Protein AF-A0A3D4C5Y5-F1 (afdb_monomer_lite)

pLDDT: mean 78.85, std 16.33, range [25.88, 98.31]

Foldseek 3Di:
DDLVVVQVVCPVVQQVDADPVSHRDRPDPVNVVVVVVVVCLVVLLPQDAQAQWAAEPQAIARNVVRDGHHDDVVRSQPAHAPHDDDPPDDDVVVVVVCVVLPVDVVVVVVLVVVLVCLRRVVVVVVDDDDDDDDPPSCPVVSVVVSCNSRDVQQEDEEEPVCVVPPLCPLVSNPNHSYYHYDDDDDDDDDDDDDDDPVVVCVQVSLSSCVVPVVAQAEAEDQCLVVVLVCQVVGDADQSYAYEYEDQDAVSLVSLVSQVSHDYNAYEYENPQNPDAYDHDCVRHAEYEYEFEEADPTDFDDLVSLVVVVVVCVVVVHQYAFQARYDNHSPPRHRDDVNDGRHGDGDD

Sequence (347 aa):
MAPGLISNCCKKYVWLFPDNLGRPHSISARFLQGIEKLLRGKLSNDWTEAPGLMPFTNGVLDINTMKLLPHSHNNFLKWILPYEYNPVATCHPIDKWFKSQVSDDGTIEVLRAYLYAIATGKYEWEQYLELIGKGGTGKGTFTRLAQALIGIKNAHSTRLQRLEKSPFEPASLKNKRLCVITDKSWNPTTGCNKVSPGCLHCYKVFDVIYATSRHTYQILTKRPERLVELAPHLDFHKNIWLGVSVENQNYVSRIDLLRQVPANVRFLSCEPLLGPLNLDFRNIDWVIVGGESGQKHRLMNIEWAKDIRDQCQKAEVAFFFKQIGGRTSKAGGNLLDGEKYLEFPQC

Radius of gyration: 25.12 Å; chains: 1; bounding box: 64×38×72 Å

Structure (mmCIF, N/CA/C/O backbone):
data_AF-A0A3D4C5Y5-F1
#
_entry.id   AF-A0A3D4C5Y5-F1
#
loop_
_atom_site.group_PDB
_atom_site.id
_atom_site.type_symbol
_atom_site.label_atom_id
_atom_site.label_alt_id
_atom_site.label_comp_id
_atom_site.label_asym_id
_atom_site.label_entity_id
_atom_site.label_seq_id
_atom_site.pdbx_PDB_ins_code
_atom_site.Cartn_x
_atom_site.Cartn_y
_atom_site.Cartn_z
_atom_site.occupancy
_atom_site.B_iso_or_equiv
_atom_site.auth_seq_id
_atom_site.auth_comp_id
_atom_site.auth_asym_id
_atom_site.auth_atom_id
_atom_site.pdbx_PDB_model_num
ATOM 1 N N . MET A 1 1 ? -3.565 9.909 -36.771 1.00 41.91 1 MET A N 1
ATOM 2 C CA . MET A 1 1 ? -4.917 9.903 -37.376 1.00 41.91 1 MET A CA 1
ATOM 3 C C . MET A 1 1 ? -5.566 11.257 -37.143 1.00 41.91 1 MET A C 1
ATOM 5 O O . MET A 1 1 ? -5.541 11.729 -36.013 1.00 41.91 1 MET A O 1
ATOM 9 N N . ALA A 1 2 ? -6.081 11.896 -38.196 1.00 34.12 2 ALA A N 1
ATOM 10 C CA . ALA A 1 2 ? -6.686 13.223 -38.107 1.00 34.12 2 ALA A CA 1
ATOM 11 C C . ALA A 1 2 ? -7.939 13.204 -37.194 1.00 34.12 2 ALA A C 1
ATOM 13 O O . ALA A 1 2 ? -8.797 12.337 -37.384 1.00 34.12 2 ALA A O 1
ATOM 14 N N . PRO A 1 3 ? -8.087 14.140 -36.235 1.00 41.50 3 PRO A N 1
ATOM 15 C CA . PRO A 1 3 ? -9.185 14.156 -35.255 1.00 41.50 3 PRO A CA 1
ATOM 16 C C . PRO A 1 3 ? -10.606 14.116 -35.852 1.00 41.50 3 PRO A C 1
ATOM 18 O O . PRO A 1 3 ? -11.532 13.629 -35.205 1.00 41.50 3 PRO A O 1
ATOM 21 N N . GLY A 1 4 ? -10.787 14.593 -37.090 1.00 48.16 4 GLY A N 1
ATOM 22 C CA . GLY A 1 4 ? -12.092 14.671 -37.759 1.00 48.16 4 GLY A CA 1
ATOM 23 C C . GLY A 1 4 ? -12.670 13.331 -38.239 1.00 48.16 4 GLY A C 1
ATOM 24 O O . GLY A 1 4 ? -13.888 13.168 -38.264 1.00 48.16 4 GLY A O 1
ATOM 25 N N . LEU A 1 5 ? -11.826 12.344 -38.562 1.00 50.38 5 LEU A N 1
ATOM 26 C CA . LEU A 1 5 ? -12.269 11.036 -39.076 1.00 50.38 5 LEU A CA 1
ATOM 27 C C . LEU A 1 5 ? -12.960 10.189 -37.997 1.00 50.38 5 LEU A C 1
ATOM 29 O O . LEU A 1 5 ? -13.980 9.551 -38.250 1.00 50.38 5 LEU A O 1
ATOM 33 N N . ILE A 1 6 ? -12.445 10.241 -36.768 1.00 52.69 6 ILE A N 1
ATOM 34 C CA . ILE A 1 6 ? -12.980 9.487 -35.628 1.00 52.69 6 ILE A CA 1
ATOM 35 C C . ILE A 1 6 ? -14.358 10.029 -35.213 1.00 52.69 6 ILE A C 1
ATOM 37 O O . ILE A 1 6 ? -15.274 9.255 -34.943 1.00 52.69 6 ILE A O 1
ATOM 41 N N . SER A 1 7 ? -14.537 11.355 -35.225 1.00 54.25 7 SER A N 1
ATOM 42 C CA . SER A 1 7 ? -15.810 11.995 -34.867 1.00 54.25 7 SER A CA 1
ATOM 43 C C . SER A 1 7 ? -16.965 11.552 -35.775 1.00 54.25 7 SER A C 1
ATOM 45 O O . SER A 1 7 ? -18.043 11.224 -35.278 1.00 54.25 7 SER A O 1
ATOM 47 N N . ASN A 1 8 ? -16.743 11.469 -37.092 1.00 60.84 8 ASN A N 1
ATOM 48 C CA . ASN A 1 8 ? -17.786 11.064 -38.039 1.00 60.84 8 ASN A CA 1
ATOM 49 C C . ASN A 1 8 ? -18.149 9.575 -37.933 1.00 60.84 8 ASN A C 1
ATOM 51 O O . ASN A 1 8 ? -19.334 9.247 -37.978 1.00 60.84 8 ASN A O 1
ATOM 55 N N . CYS A 1 9 ? -17.178 8.683 -37.713 1.00 62.62 9 CYS A N 1
ATOM 56 C CA . CYS A 1 9 ? -17.452 7.254 -37.517 1.00 62.62 9 CYS A CA 1
ATOM 57 C C . CYS A 1 9 ? -18.263 6.968 -36.244 1.00 62.62 9 CYS A C 1
ATOM 59 O O . CYS A 1 9 ? -19.032 6.005 -36.207 1.00 62.62 9 CYS A O 1
ATOM 61 N N . CYS A 1 10 ? -18.108 7.798 -35.209 1.00 59.91 10 CYS A N 1
ATOM 62 C CA . CYS A 1 10 ? -18.759 7.586 -33.921 1.00 59.91 10 CYS A CA 1
ATOM 63 C C . CYS A 1 10 ? -20.159 8.210 -33.800 1.00 59.91 10 CYS A C 1
ATOM 65 O O . CYS A 1 10 ? -20.903 7.806 -32.910 1.00 59.91 10 CYS A O 1
ATOM 67 N N . LYS A 1 11 ? -20.565 9.129 -34.694 1.00 64.94 11 LYS A N 1
ATOM 68 C CA . LYS A 1 11 ? -21.889 9.798 -34.663 1.00 64.94 11 LYS A CA 1
ATOM 69 C C . LYS A 1 11 ? -23.076 8.830 -34.586 1.00 64.94 11 LYS A C 1
ATOM 71 O O . LYS A 1 11 ? -24.048 9.108 -33.892 1.00 64.94 11 LYS A O 1
ATOM 76 N N . LYS A 1 12 ? -22.979 7.672 -35.244 1.00 66.81 12 LYS A N 1
ATOM 77 C CA . LYS A 1 12 ? -24.017 6.624 -35.220 1.00 66.81 12 LYS A CA 1
ATOM 78 C C . LYS A 1 12 ? -24.165 5.906 -33.870 1.00 66.81 12 LYS A C 1
ATOM 80 O O . LYS A 1 12 ? -25.175 5.258 -33.645 1.00 66.81 12 LYS A O 1
ATOM 85 N N . TYR A 1 13 ? -23.185 6.030 -32.973 1.00 65.50 13 TYR A N 1
ATOM 86 C CA . TYR A 1 13 ? -23.153 5.339 -31.678 1.00 65.50 13 TYR A CA 1
ATOM 87 C C . TYR A 1 13 ? -23.441 6.259 -30.483 1.00 65.50 13 TYR A C 1
ATOM 89 O O . TYR A 1 13 ? -23.452 5.795 -29.349 1.00 65.50 13 TYR A O 1
ATOM 97 N N . VAL A 1 14 ? -23.680 7.556 -30.706 1.00 64.19 14 VAL A N 1
ATOM 98 C CA . VAL A 1 14 ? -23.901 8.555 -29.638 1.00 64.19 14 VAL A CA 1
ATOM 99 C C . VAL A 1 14 ? -25.123 8.201 -28.777 1.00 64.19 14 VAL A C 1
ATOM 101 O O . VAL A 1 14 ? -25.125 8.417 -27.569 1.00 64.19 14 VAL A O 1
ATOM 104 N N . TRP A 1 15 ? -26.129 7.573 -29.383 1.00 63.34 15 TRP A N 1
ATOM 105 C CA . TRP A 1 15 ? -27.345 7.112 -28.710 1.00 63.34 15 TRP A CA 1
ATOM 106 C C . TRP A 1 15 ? -27.160 5.851 -27.857 1.00 63.34 15 TRP A C 1
ATOM 108 O O . TRP A 1 15 ? -28.031 5.537 -27.057 1.00 63.34 15 TRP A O 1
ATOM 118 N N . LEU A 1 16 ? -26.030 5.145 -27.982 1.00 64.81 16 LEU A N 1
ATOM 119 C CA . LEU A 1 16 ? -25.715 3.989 -27.131 1.00 64.81 16 LEU A CA 1
ATOM 120 C C . LEU A 1 16 ? -25.199 4.396 -25.744 1.00 64.81 16 LEU A C 1
ATOM 122 O O . LEU A 1 16 ? -25.078 3.551 -24.863 1.00 64.81 16 LEU A O 1
ATOM 126 N N . PHE A 1 17 ? -24.891 5.679 -25.548 1.00 64.38 17 PHE A N 1
ATOM 127 C CA . PHE A 1 17 ? -24.398 6.219 -24.285 1.00 64.38 17 PHE A CA 1
ATOM 128 C C . PHE A 1 17 ? -25.250 7.424 -23.874 1.00 64.38 17 PHE A C 1
ATOM 130 O O . PHE A 1 17 ? -24.769 8.551 -23.958 1.00 64.38 17 PHE A O 1
ATOM 137 N N . PRO A 1 18 ? -26.526 7.242 -23.500 1.00 63.00 18 PRO A N 1
ATOM 138 C CA . PRO A 1 18 ? -27.339 8.345 -23.013 1.00 63.00 18 PRO A CA 1
ATOM 139 C C . PRO A 1 18 ? -26.878 8.803 -21.619 1.00 63.00 18 PRO A C 1
ATOM 141 O O . PRO A 1 18 ? -26.396 8.005 -20.814 1.00 63.00 18 PRO A O 1
ATOM 144 N N . ASP A 1 19 ? -27.019 10.096 -21.327 1.00 61.59 19 ASP A N 1
ATOM 145 C CA . ASP A 1 19 ? -26.923 10.601 -19.958 1.00 61.59 19 ASP A CA 1
ATOM 146 C C . ASP A 1 19 ? -28.125 10.133 -19.112 1.00 61.59 19 ASP A C 1
ATOM 148 O O . ASP A 1 19 ? -29.062 9.506 -19.607 1.00 61.59 19 ASP A O 1
ATOM 152 N N . ASN A 1 20 ? -28.127 10.464 -17.819 1.00 58.88 20 ASN A N 1
ATOM 153 C CA . ASN A 1 20 ? -29.194 10.071 -16.887 1.00 58.88 20 ASN A CA 1
ATOM 154 C C . ASN A 1 20 ? -30.587 10.634 -17.253 1.00 58.88 20 ASN A C 1
ATOM 156 O O . ASN A 1 20 ? -31.565 10.310 -16.587 1.00 58.88 20 ASN A O 1
ATOM 160 N N . LEU A 1 21 ? -30.675 11.498 -18.268 1.00 67.38 21 LEU A N 1
ATOM 161 C CA . LEU A 1 21 ? -31.901 12.096 -18.793 1.00 67.38 21 LEU A CA 1
ATOM 162 C C . LEU A 1 21 ? -32.230 11.579 -20.207 1.00 67.38 21 LEU A C 1
ATOM 164 O O . LEU A 1 21 ? -33.089 12.144 -20.880 1.00 67.38 21 LEU A O 1
ATOM 168 N N . GLY A 1 22 ? -31.548 10.528 -20.678 1.00 64.06 22 GLY A N 1
ATOM 169 C CA . GLY A 1 22 ? -31.789 9.920 -21.988 1.00 64.06 22 GLY A CA 1
ATOM 170 C C . GLY A 1 22 ? -31.159 10.673 -23.162 1.00 64.06 22 GLY A C 1
ATOM 171 O O . GLY A 1 22 ? -31.429 10.340 -24.315 1.00 64.06 22 GLY A O 1
ATOM 172 N N . ARG A 1 23 ? -30.333 11.699 -22.911 1.00 69.25 23 ARG A N 1
ATOM 173 C CA . ARG A 1 23 ? -29.777 12.546 -23.973 1.00 69.25 23 ARG A CA 1
ATOM 174 C C . ARG A 1 23 ? -28.457 11.982 -24.499 1.00 69.25 23 ARG A C 1
ATOM 176 O O . ARG A 1 23 ? -27.638 11.524 -23.705 1.00 69.25 23 ARG A O 1
ATOM 183 N N . PRO A 1 24 ? -28.203 12.065 -25.814 1.00 62.88 24 PRO A N 1
ATOM 184 C CA . PRO A 1 24 ? -26.983 11.554 -26.427 1.00 62.88 24 PRO A CA 1
ATOM 185 C C . PRO A 1 24 ? -25.735 12.241 -25.848 1.00 62.88 24 PRO A C 1
ATOM 187 O O . PRO A 1 24 ? -25.589 13.462 -25.928 1.00 62.88 24 PRO A O 1
ATOM 190 N N . HIS A 1 25 ? -24.814 11.465 -25.271 1.00 61.69 25 HIS A N 1
ATOM 191 C CA . HIS A 1 25 ? -23.597 12.002 -24.662 1.00 61.69 25 HIS A CA 1
ATOM 192 C C . HIS A 1 25 ? -22.562 12.339 -25.741 1.00 61.69 25 HIS A C 1
ATOM 194 O O . HIS A 1 25 ? -22.256 11.518 -26.604 1.00 61.69 25 HIS A O 1
ATOM 200 N N . SER A 1 26 ? -21.982 13.544 -25.712 1.00 64.12 26 SER A N 1
ATOM 201 C CA . SER A 1 26 ? -21.035 13.959 -26.755 1.00 64.12 26 SER A CA 1
ATOM 202 C C . SER A 1 26 ? -19.783 13.065 -26.774 1.00 64.12 26 SER A C 1
ATOM 204 O O . SER A 1 26 ? -19.010 12.999 -25.813 1.00 64.12 26 SER A O 1
ATOM 206 N N . ILE A 1 27 ? -19.566 12.364 -27.895 1.00 67.75 27 ILE A N 1
ATOM 207 C CA . ILE A 1 27 ? -18.389 11.510 -28.102 1.00 67.75 27 ILE A CA 1
ATOM 208 C C . ILE A 1 27 ? -17.190 12.406 -28.428 1.00 67.75 27 ILE A C 1
ATOM 210 O O . ILE A 1 27 ? -16.878 12.698 -29.582 1.00 67.75 27 ILE A O 1
ATOM 214 N N . SER A 1 28 ? -16.528 12.880 -2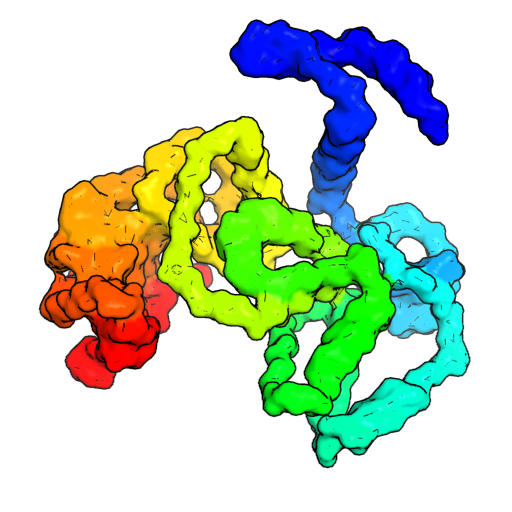7.376 1.00 68.38 28 SER A N 1
ATOM 215 C CA . SER A 1 28 ? -15.276 13.630 -27.474 1.00 68.38 28 SER A CA 1
ATOM 216 C C . SER A 1 28 ? -14.065 12.698 -27.607 1.00 68.38 28 SER A C 1
ATOM 218 O O . SER A 1 28 ? -14.104 11.535 -27.202 1.00 68.38 28 SER A O 1
ATOM 220 N N . ALA A 1 29 ? -12.933 13.224 -28.087 1.00 63.72 29 ALA A N 1
ATOM 221 C CA . ALA A 1 29 ? -11.666 12.484 -28.096 1.00 63.72 29 ALA A CA 1
ATOM 222 C C . ALA A 1 29 ? -11.275 11.978 -26.691 1.00 63.72 29 ALA A C 1
ATOM 224 O O . ALA A 1 29 ? -10.768 10.868 -26.544 1.00 63.72 29 ALA A O 1
ATOM 225 N N . ARG A 1 30 ? -11.579 12.758 -25.644 1.00 57.25 30 ARG A N 1
ATOM 226 C CA . ARG A 1 30 ? -11.342 12.385 -24.241 1.00 57.25 30 ARG A CA 1
ATOM 227 C C . ARG A 1 30 ? -12.242 11.227 -23.789 1.00 57.25 30 ARG A C 1
ATOM 229 O O . ARG A 1 30 ? -11.787 10.372 -23.035 1.00 57.25 30 ARG A O 1
ATOM 236 N N . PHE A 1 31 ? -13.491 11.177 -24.256 1.00 65.12 31 PHE A N 1
ATOM 237 C CA . PHE A 1 31 ? -14.409 10.067 -23.983 1.00 65.12 31 PHE A CA 1
ATOM 238 C C . PHE A 1 31 ? -13.922 8.766 -24.632 1.00 65.12 31 PHE A C 1
ATOM 240 O O . PHE A 1 31 ? -13.840 7.743 -23.958 1.00 65.12 31 PHE A O 1
ATOM 247 N N . LEU A 1 32 ? -13.493 8.822 -25.897 1.00 65.88 32 LEU A N 1
ATOM 248 C CA . LEU A 1 32 ? -12.938 7.662 -26.602 1.00 65.88 32 LEU A CA 1
ATOM 249 C C . LEU A 1 32 ? -11.633 7.160 -25.977 1.00 65.88 32 LEU A C 1
ATOM 251 O O . LEU A 1 32 ? -11.493 5.960 -25.769 1.00 65.88 32 LEU A O 1
ATOM 255 N N . GLN A 1 33 ? -10.725 8.060 -25.584 1.00 63.56 33 GLN A N 1
ATOM 256 C CA . GLN A 1 33 ? -9.543 7.693 -24.790 1.00 63.56 33 GLN A CA 1
ATOM 257 C C . GLN A 1 33 ? -9.933 7.042 -23.454 1.00 63.56 33 GLN A C 1
ATOM 259 O O . GLN A 1 33 ? -9.260 6.128 -22.982 1.00 63.56 33 GLN A O 1
ATOM 264 N N . GLY A 1 34 ? -11.028 7.495 -22.837 1.00 61.25 34 GLY A N 1
ATOM 265 C CA . GLY A 1 34 ? -11.595 6.896 -21.631 1.00 61.25 34 GLY A CA 1
ATOM 266 C C . GLY A 1 34 ? -12.095 5.466 -21.853 1.00 61.25 34 GLY A C 1
ATOM 267 O O . GLY A 1 34 ? -11.761 4.588 -21.056 1.00 61.25 34 GLY A O 1
ATOM 268 N N . ILE A 1 35 ? -12.840 5.225 -22.938 1.00 64.75 35 ILE A N 1
ATOM 269 C CA . ILE A 1 35 ? -13.302 3.887 -23.343 1.00 64.75 35 ILE A CA 1
ATOM 270 C C . ILE A 1 35 ? -12.115 2.986 -23.670 1.00 64.75 35 ILE A C 1
ATOM 272 O O . ILE A 1 35 ? -12.037 1.882 -23.145 1.00 64.75 35 ILE A O 1
ATOM 276 N N . GLU A 1 36 ? -11.164 3.453 -24.478 1.00 69.12 36 GLU A N 1
ATOM 277 C CA . GLU A 1 36 ? -9.955 2.699 -24.813 1.00 69.12 36 GLU A CA 1
ATOM 278 C C . GLU A 1 36 ? -9.199 2.294 -23.542 1.00 69.12 36 GLU A C 1
ATOM 280 O O . GLU A 1 36 ? -8.828 1.134 -23.376 1.00 69.12 36 GLU A O 1
ATOM 285 N N . LYS A 1 37 ? -9.024 3.225 -22.598 1.00 58.56 37 LYS A N 1
ATOM 286 C CA . LYS A 1 37 ? -8.374 2.955 -21.311 1.00 58.56 37 LYS A CA 1
ATOM 287 C C . LYS A 1 37 ? -9.151 1.934 -20.471 1.00 58.56 37 LYS A C 1
ATOM 289 O O . LYS A 1 37 ? -8.526 1.094 -19.827 1.00 58.56 37 LYS A O 1
ATOM 294 N N . LEU A 1 38 ? -10.485 1.989 -20.483 1.00 59.44 38 LEU A N 1
ATOM 295 C CA . LEU A 1 38 ? -11.355 1.006 -19.824 1.00 59.44 38 LEU A CA 1
ATOM 296 C C . LEU A 1 38 ? -11.237 -0.380 -20.465 1.00 59.44 38 LEU A C 1
ATOM 298 O O . LEU A 1 38 ? -11.051 -1.357 -19.748 1.00 59.44 38 LEU A O 1
ATOM 302 N N . LEU A 1 39 ? -11.294 -0.466 -21.795 1.00 63.44 39 LEU A N 1
ATOM 303 C CA . LEU A 1 39 ? -11.176 -1.719 -22.543 1.00 63.44 39 LEU A CA 1
ATOM 304 C C . LEU A 1 39 ? -9.791 -2.344 -22.374 1.00 63.44 39 LEU A C 1
ATOM 306 O O . LEU A 1 39 ? -9.699 -3.526 -22.069 1.00 63.44 39 LEU A O 1
ATOM 310 N N . ARG A 1 40 ? -8.716 -1.549 -22.470 1.00 60.78 40 ARG A N 1
ATOM 311 C CA . ARG A 1 40 ? -7.352 -1.997 -22.141 1.00 60.78 40 ARG A CA 1
ATOM 312 C C . ARG A 1 40 ? -7.264 -2.502 -20.705 1.00 60.78 40 ARG A C 1
ATOM 314 O O . ARG A 1 40 ? -6.613 -3.506 -20.461 1.00 60.78 40 ARG A O 1
ATOM 321 N N . GLY A 1 41 ? -7.936 -1.827 -19.770 1.00 57.94 41 GLY A N 1
ATOM 322 C CA . GLY A 1 41 ? -8.059 -2.271 -18.385 1.00 57.94 41 GLY A CA 1
ATOM 323 C C . GLY A 1 41 ? -8.707 -3.651 -18.274 1.00 57.94 41 GLY A C 1
ATOM 324 O O . GLY A 1 41 ? -8.094 -4.540 -17.694 1.00 57.94 41 GLY A O 1
ATOM 325 N N . LYS A 1 42 ? -9.884 -3.838 -18.885 1.00 60.44 42 LYS A N 1
ATOM 326 C CA . LYS A 1 42 ? -10.621 -5.112 -18.884 1.00 60.44 42 LYS A CA 1
ATOM 327 C C . LYS A 1 42 ? -9.842 -6.250 -19.551 1.00 60.44 42 LYS A C 1
ATOM 329 O O . LYS A 1 42 ? -9.785 -7.336 -18.998 1.00 60.44 42 LYS A O 1
ATOM 334 N N . LEU A 1 43 ? -9.192 -5.987 -20.687 1.00 64.12 43 LEU A N 1
ATOM 335 C CA . LEU A 1 43 ? -8.366 -6.971 -21.402 1.00 64.12 43 LEU A CA 1
ATOM 336 C C . LEU A 1 43 ? -7.082 -7.340 -20.642 1.00 64.12 43 LEU A C 1
ATOM 338 O O . LEU A 1 43 ? -6.525 -8.408 -20.854 1.00 64.12 43 LEU A O 1
ATOM 342 N N . SER A 1 44 ? -6.592 -6.454 -19.770 1.00 61.88 44 SER A N 1
ATOM 343 C CA . SER A 1 44 ? -5.340 -6.659 -19.034 1.00 61.88 44 SER A CA 1
ATOM 344 C C . SER A 1 44 ? -5.467 -7.498 -17.761 1.00 61.88 44 SER A C 1
ATOM 346 O O . SER A 1 44 ? -4.428 -7.781 -17.156 1.00 61.88 44 SER A O 1
ATOM 348 N N . ASN A 1 45 ? -6.692 -7.836 -17.339 1.00 55.88 45 ASN A N 1
ATOM 349 C CA . ASN A 1 45 ? -6.953 -8.522 -16.069 1.00 55.88 45 ASN A CA 1
ATOM 350 C C . ASN A 1 45 ? -6.419 -9.967 -16.053 1.00 55.88 45 ASN A C 1
ATOM 352 O O . ASN A 1 45 ? -5.986 -10.409 -14.997 1.00 55.88 45 ASN A O 1
ATOM 356 N N . ASP A 1 46 ? -6.305 -10.618 -17.218 1.00 58.97 46 ASP A N 1
ATOM 357 C CA . ASP A 1 46 ? -5.766 -11.985 -17.358 1.00 58.97 46 ASP A CA 1
ATOM 358 C C . ASP A 1 46 ? -4.353 -12.021 -17.983 1.00 58.97 46 ASP A C 1
ATOM 360 O O . ASP A 1 46 ? -3.858 -13.063 -18.407 1.00 58.97 46 ASP A O 1
ATOM 364 N N . TRP A 1 47 ? -3.680 -10.867 -18.085 1.00 71.50 47 TRP A N 1
ATOM 365 C CA . TRP A 1 47 ? -2.312 -10.784 -18.614 1.00 71.50 47 TRP A CA 1
ATOM 366 C C . TRP A 1 47 ? -1.283 -10.985 -17.506 1.00 71.50 47 TRP A C 1
ATOM 368 O O . TRP A 1 47 ? -0.886 -10.016 -16.841 1.00 71.50 47 TRP A O 1
ATOM 378 N N . THR A 1 48 ? -0.831 -12.229 -17.366 1.00 72.12 48 THR A N 1
ATOM 379 C CA . THR A 1 48 ? 0.337 -12.604 -16.565 1.00 72.12 48 THR A CA 1
ATOM 380 C C . THR A 1 48 ? 1.607 -12.335 -17.371 1.00 72.12 48 THR A C 1
ATOM 382 O O . THR A 1 48 ? 1.829 -12.947 -18.414 1.00 72.12 48 THR A O 1
ATOM 385 N N . GLU A 1 49 ? 2.433 -11.392 -16.907 1.00 79.94 49 GLU A N 1
ATOM 386 C CA . GLU A 1 49 ? 3.739 -11.121 -17.522 1.00 79.94 49 GLU A CA 1
ATOM 387 C C . GLU A 1 49 ? 4.626 -12.365 -17.412 1.00 79.94 49 GLU A C 1
ATOM 389 O O . GLU A 1 49 ? 4.704 -12.982 -16.347 1.00 79.94 49 GLU A O 1
ATOM 394 N N . ALA A 1 50 ? 5.316 -12.717 -18.498 1.00 83.06 50 ALA A N 1
ATOM 395 C CA . ALA A 1 50 ? 6.295 -13.794 -18.450 1.00 83.06 50 ALA A CA 1
ATOM 396 C C . ALA A 1 50 ? 7.414 -13.426 -17.448 1.00 83.06 50 ALA A C 1
ATOM 398 O O . ALA A 1 50 ? 8.031 -12.360 -17.582 1.00 83.06 50 ALA A O 1
ATOM 399 N N . PRO A 1 51 ? 7.669 -14.262 -16.423 1.00 82.31 51 PRO A N 1
ATOM 400 C CA . PRO A 1 51 ? 8.645 -13.952 -15.387 1.00 82.31 51 PRO A CA 1
ATOM 401 C C . PRO A 1 51 ? 10.066 -13.951 -15.958 1.00 82.31 51 PRO A C 1
ATOM 403 O O . PRO A 1 51 ? 10.362 -14.625 -16.940 1.00 82.31 51 PRO A O 1
ATOM 406 N N . GLY A 1 52 ? 10.966 -13.200 -15.322 1.00 88.31 52 GLY A N 1
ATOM 407 C CA . GLY A 1 52 ? 12.382 -13.177 -15.705 1.00 88.31 52 GLY A CA 1
ATOM 408 C C . GLY A 1 52 ? 12.694 -12.404 -16.990 1.00 88.31 52 GLY A C 1
ATOM 409 O O . GLY A 1 52 ? 13.834 -12.439 -17.438 1.00 88.31 52 GLY A O 1
ATOM 410 N N . LEU A 1 53 ? 11.730 -11.684 -17.569 1.00 93.00 53 LEU A N 1
ATOM 411 C CA . LEU A 1 53 ? 11.937 -10.878 -18.771 1.00 93.00 53 LEU A CA 1
ATOM 412 C C . LEU A 1 53 ? 12.009 -9.377 -18.460 1.00 93.00 53 LEU A C 1
ATOM 414 O O . LEU A 1 53 ? 11.182 -8.833 -17.726 1.00 93.00 53 LEU A O 1
ATOM 418 N N . MET A 1 54 ? 12.972 -8.692 -19.077 1.00 93.62 54 MET A N 1
ATOM 419 C CA . MET A 1 54 ? 13.184 -7.252 -18.952 1.00 93.62 54 MET A CA 1
ATOM 420 C C . MET A 1 54 ? 13.109 -6.571 -20.331 1.00 93.62 54 MET A C 1
ATOM 422 O O . MET A 1 54 ? 13.995 -6.763 -21.162 1.00 93.62 54 MET A O 1
ATOM 426 N N . PRO A 1 55 ? 12.058 -5.786 -20.614 1.00 94.62 55 PRO A N 1
ATOM 427 C CA . PRO A 1 55 ? 11.888 -5.098 -21.889 1.00 94.62 55 PRO A CA 1
ATOM 428 C C . PRO A 1 55 ? 12.759 -3.836 -21.973 1.00 94.62 55 PRO A C 1
ATOM 430 O O . PRO A 1 55 ? 12.573 -2.904 -21.195 1.00 94.62 55 PRO A O 1
ATOM 433 N N . PHE A 1 56 ? 13.649 -3.784 -22.958 1.00 96.25 56 PHE A N 1
ATOM 434 C CA . PHE A 1 56 ? 14.448 -2.629 -23.386 1.00 96.25 56 PHE A CA 1
ATOM 435 C C . PHE A 1 56 ? 13.940 -2.110 -24.737 1.00 96.25 56 PHE A C 1
ATOM 437 O O . PHE A 1 56 ? 13.128 -2.764 -25.382 1.00 96.25 56 PHE A O 1
ATOM 444 N N . THR A 1 57 ? 14.403 -0.954 -25.213 1.00 96.50 57 THR A N 1
ATOM 445 C CA . THR A 1 57 ? 13.970 -0.420 -26.522 1.00 96.50 57 THR A CA 1
ATOM 446 C C . THR A 1 57 ? 14.457 -1.242 -27.716 1.00 96.50 57 THR A C 1
ATOM 448 O O . THR A 1 57 ? 13.859 -1.155 -28.785 1.00 96.50 57 THR A O 1
ATOM 451 N N . ASN A 1 58 ? 15.523 -2.032 -27.548 1.00 96.81 58 ASN A N 1
ATOM 452 C CA . ASN A 1 58 ? 16.119 -2.879 -28.586 1.00 96.81 58 ASN A CA 1
ATOM 453 C C . ASN A 1 58 ? 15.760 -4.373 -28.458 1.00 96.81 58 ASN A C 1
ATOM 455 O O . ASN A 1 58 ? 16.280 -5.185 -29.221 1.00 96.81 58 ASN A O 1
ATOM 459 N N . GLY A 1 59 ? 14.898 -4.756 -27.513 1.00 96.75 59 GLY A N 1
ATOM 460 C CA . GLY A 1 59 ? 14.505 -6.149 -27.318 1.00 96.75 59 GLY A CA 1
ATOM 461 C C . GLY A 1 59 ? 14.075 -6.466 -25.891 1.00 96.75 59 GLY A C 1
ATOM 462 O O . GLY A 1 59 ? 13.873 -5.590 -25.057 1.00 96.75 59 GLY A O 1
ATOM 463 N N . VAL A 1 60 ? 13.923 -7.750 -25.597 1.00 97.19 60 VAL A N 1
ATOM 464 C CA . VAL A 1 60 ? 13.563 -8.263 -24.275 1.00 97.19 60 VAL A CA 1
ATOM 465 C C . VAL A 1 60 ? 14.710 -9.121 -23.767 1.00 97.19 60 VAL A C 1
ATOM 467 O O . VAL A 1 60 ? 15.022 -10.147 -24.360 1.00 97.19 60 VAL A O 1
ATOM 470 N N . LEU A 1 61 ? 15.351 -8.696 -22.686 1.00 96.44 61 LEU A N 1
ATOM 471 C CA . LEU A 1 61 ? 16.399 -9.463 -22.030 1.00 96.44 61 LEU A CA 1
ATOM 472 C C . LEU A 1 61 ? 15.764 -10.553 -21.167 1.00 96.44 61 LEU A C 1
ATOM 474 O O . LEU A 1 61 ? 14.958 -10.250 -20.288 1.00 96.44 61 LEU A O 1
ATOM 478 N N . ASP A 1 62 ? 16.154 -11.802 -21.379 1.00 95.06 62 ASP A N 1
ATOM 479 C CA . ASP A 1 62 ? 15.936 -12.862 -20.400 1.00 95.06 62 ASP A CA 1
ATOM 480 C C . ASP A 1 62 ? 17.010 -12.748 -19.313 1.00 95.06 62 ASP A C 1
ATOM 482 O O . ASP A 1 62 ? 18.198 -12.906 -19.582 1.00 95.06 62 ASP A O 1
ATOM 486 N N . ILE A 1 63 ? 16.594 -12.427 -18.090 1.00 91.25 63 ILE A N 1
ATOM 487 C CA . ILE A 1 63 ? 17.480 -12.153 -16.951 1.00 91.25 63 ILE A CA 1
ATOM 488 C C . ILE A 1 63 ? 18.214 -13.425 -16.501 1.00 91.25 63 ILE A C 1
ATOM 490 O O . ILE A 1 63 ? 19.307 -13.334 -15.951 1.00 91.25 63 ILE A O 1
ATOM 494 N N . ASN A 1 64 ? 17.641 -14.610 -16.735 1.00 90.62 64 ASN A N 1
ATOM 495 C CA . ASN A 1 64 ? 18.255 -15.871 -16.321 1.00 90.62 64 ASN A CA 1
ATOM 496 C C . ASN A 1 64 ? 19.368 -16.291 -17.284 1.00 90.62 64 ASN A C 1
ATOM 498 O O . ASN A 1 64 ? 20.401 -16.798 -16.858 1.00 90.62 64 ASN A O 1
ATOM 502 N N . THR A 1 65 ? 19.155 -16.086 -18.586 1.00 94.69 65 THR A N 1
ATOM 503 C CA . THR A 1 65 ? 20.111 -16.489 -19.633 1.00 94.69 65 THR A CA 1
ATOM 504 C C . THR A 1 65 ? 20.996 -15.345 -20.121 1.00 94.69 65 THR A C 1
ATOM 506 O O . THR A 1 65 ? 21.958 -15.581 -20.848 1.00 94.69 65 THR A O 1
ATOM 509 N N . MET A 1 66 ? 20.673 -14.105 -19.742 1.00 93.44 66 MET A N 1
ATOM 510 C CA . MET A 1 66 ? 21.290 -12.864 -20.220 1.00 93.44 66 MET A CA 1
ATOM 511 C C . MET A 1 66 ? 21.231 -12.690 -21.747 1.00 93.44 66 MET A C 1
ATOM 513 O O . MET A 1 66 ? 22.007 -11.933 -22.333 1.00 93.44 66 MET A O 1
ATOM 517 N N . LYS A 1 67 ? 20.288 -13.370 -22.411 1.00 96.00 67 LYS A N 1
ATOM 518 C CA . LYS A 1 67 ? 20.098 -13.301 -23.861 1.00 96.00 67 LYS A CA 1
ATOM 519 C C . LYS A 1 67 ? 19.072 -12.230 -24.222 1.00 96.00 67 LYS A C 1
ATOM 521 O O . LYS A 1 67 ? 17.965 -12.210 -23.687 1.00 96.00 67 LYS A O 1
ATOM 526 N N . LEU A 1 68 ? 19.418 -11.375 -25.185 1.00 97.50 68 LEU A N 1
ATOM 527 C CA . LEU A 1 68 ? 18.479 -10.423 -25.772 1.00 97.50 68 LEU A CA 1
ATOM 528 C C . LEU A 1 68 ? 17.626 -11.121 -26.841 1.00 97.50 68 LEU A C 1
ATOM 530 O O . LEU A 1 68 ? 18.146 -11.685 -27.805 1.00 97.50 68 LEU A O 1
ATOM 534 N N . LEU A 1 69 ? 16.313 -11.090 -26.655 1.00 96.94 69 LEU A N 1
ATOM 535 C CA . LEU A 1 69 ? 15.307 -11.662 -27.543 1.00 96.94 69 LEU A CA 1
ATOM 536 C C . LEU A 1 69 ? 14.545 -10.543 -28.273 1.00 96.94 69 LEU A C 1
ATOM 538 O O . LEU A 1 69 ? 14.450 -9.426 -27.758 1.00 96.94 69 LEU A O 1
ATOM 542 N N . PRO A 1 70 ? 13.959 -10.807 -29.452 1.00 97.06 70 PRO A N 1
ATOM 543 C CA . PRO A 1 70 ? 13.058 -9.851 -30.085 1.00 97.06 70 PRO A CA 1
ATOM 544 C C . PRO A 1 70 ? 11.807 -9.617 -29.226 1.00 97.06 70 PRO A C 1
ATOM 546 O O . PRO A 1 70 ? 11.380 -10.481 -28.455 1.00 97.06 70 PRO A O 1
ATOM 549 N N . HIS A 1 71 ? 11.179 -8.451 -29.385 1.00 95.69 71 HIS A N 1
ATOM 550 C CA . HIS A 1 71 ? 9.885 -8.193 -28.761 1.00 95.69 71 HIS A CA 1
ATOM 551 C C . HIS A 1 71 ? 8.832 -9.191 -29.244 1.00 95.69 71 HIS A C 1
ATOM 553 O O . HIS A 1 71 ? 8.696 -9.449 -30.439 1.00 95.69 71 HIS A O 1
ATOM 559 N N . SER A 1 72 ? 8.043 -9.703 -28.304 1.00 92.94 72 SER A N 1
ATOM 560 C CA . SER A 1 72 ? 6.923 -10.590 -28.587 1.00 92.94 72 SER A CA 1
ATOM 561 C C . SER A 1 72 ? 5.714 -10.185 -27.759 1.00 92.94 72 SER A C 1
ATOM 563 O O . SER A 1 72 ? 5.814 -9.990 -26.546 1.00 92.94 72 SER A O 1
ATOM 565 N N . HIS A 1 73 ? 4.556 -10.098 -28.414 1.00 87.06 73 HIS A N 1
ATOM 566 C CA . HIS A 1 73 ? 3.275 -9.852 -27.749 1.00 87.06 73 HIS A CA 1
ATOM 567 C C . HIS A 1 73 ? 2.919 -10.978 -26.763 1.00 87.06 73 HIS A C 1
ATOM 569 O O . HIS A 1 73 ? 2.238 -10.720 -25.774 1.00 87.06 73 HIS A O 1
ATOM 575 N N . ASN A 1 74 ? 3.451 -12.189 -26.974 1.00 87.56 74 ASN A N 1
ATOM 576 C CA . ASN A 1 74 ? 3.225 -13.355 -26.113 1.00 87.56 74 ASN A CA 1
ATOM 577 C C . ASN A 1 74 ? 3.900 -13.236 -24.737 1.00 87.56 74 ASN A C 1
ATOM 579 O O . ASN A 1 74 ? 3.617 -14.032 -23.851 1.00 87.56 74 ASN A O 1
ATOM 583 N N . ASN A 1 75 ? 4.783 -12.251 -24.545 1.00 88.06 75 ASN A N 1
ATOM 584 C CA . ASN A 1 75 ? 5.426 -12.009 -23.252 1.00 88.06 75 ASN A CA 1
ATOM 585 C C . ASN A 1 75 ? 4.533 -11.185 -22.305 1.00 88.06 75 ASN A C 1
ATOM 587 O O . ASN A 1 75 ? 4.848 -11.058 -21.122 1.00 88.06 75 ASN A O 1
ATOM 591 N N . PHE A 1 76 ? 3.454 -10.585 -22.831 1.00 86.25 76 PHE A N 1
ATOM 592 C CA . PHE A 1 76 ? 2.467 -9.778 -22.100 1.00 86.25 76 PHE A CA 1
ATOM 593 C C . PHE A 1 76 ? 3.038 -8.618 -21.263 1.00 86.25 76 PHE A C 1
ATOM 595 O O . PHE A 1 76 ? 2.378 -8.125 -20.351 1.00 86.25 76 PHE A O 1
ATOM 602 N N . LEU A 1 77 ? 4.244 -8.144 -21.592 1.00 87.19 77 LEU A N 1
ATOM 603 C CA . LEU A 1 77 ? 4.929 -7.068 -20.873 1.00 87.19 77 LEU A CA 1
ATOM 604 C C . LEU A 1 77 ? 4.176 -5.738 -21.040 1.00 87.19 77 LEU A C 1
ATOM 606 O O . LEU A 1 77 ? 4.002 -5.244 -22.155 1.00 87.19 77 LEU A O 1
ATOM 610 N N . LYS A 1 78 ? 3.745 -5.131 -19.926 1.00 83.19 78 LYS A N 1
ATOM 611 C CA . LYS A 1 78 ? 2.957 -3.877 -19.907 1.00 83.19 78 LYS A CA 1
ATOM 612 C C . LYS A 1 78 ? 3.816 -2.613 -19.770 1.00 83.19 78 LYS A C 1
ATOM 614 O O . LYS A 1 78 ? 3.284 -1.512 -19.612 1.00 83.19 78 LYS A O 1
ATOM 619 N N . TRP A 1 79 ? 5.135 -2.763 -19.803 1.00 87.88 79 TRP A N 1
ATOM 620 C CA . TRP A 1 79 ? 6.119 -1.719 -19.530 1.00 87.88 79 TRP A CA 1
ATOM 621 C C . TRP A 1 79 ? 7.356 -1.901 -20.419 1.00 87.88 79 TRP A C 1
ATOM 623 O O . TRP A 1 79 ? 7.529 -2.941 -21.050 1.00 87.88 79 TRP A O 1
ATOM 633 N N . ILE A 1 80 ? 8.199 -0.871 -20.492 1.00 91.50 80 ILE A N 1
ATOM 634 C CA . ILE A 1 80 ? 9.462 -0.885 -21.240 1.00 91.50 80 ILE A CA 1
ATOM 635 C C . ILE A 1 80 ? 10.462 0.059 -20.578 1.00 91.50 80 ILE A C 1
ATOM 637 O O . ILE A 1 80 ? 10.089 1.162 -20.162 1.00 91.50 80 ILE A O 1
ATOM 641 N N . LEU A 1 81 ? 11.718 -0.359 -20.470 1.00 92.25 81 LEU A N 1
ATOM 642 C CA . LEU A 1 81 ? 12.823 0.513 -20.099 1.00 92.25 81 LEU A CA 1
ATOM 643 C C . LEU A 1 81 ? 13.128 1.462 -21.259 1.00 92.25 81 LEU A C 1
ATOM 645 O O . LEU A 1 81 ? 13.190 1.023 -22.405 1.00 92.25 81 LEU A O 1
ATOM 649 N N . PRO A 1 82 ? 13.354 2.759 -21.002 1.00 90.88 82 PRO A N 1
ATOM 650 C CA . PRO A 1 82 ? 13.615 3.742 -22.053 1.00 90.88 82 PRO A CA 1
ATOM 651 C C . PRO A 1 82 ? 15.057 3.677 -22.594 1.00 90.88 82 PRO A C 1
ATOM 653 O O . PRO A 1 82 ? 15.555 4.669 -23.119 1.00 90.88 82 PRO A O 1
ATOM 656 N N . TYR A 1 83 ? 15.734 2.544 -22.418 1.00 93.00 83 TYR A N 1
ATOM 657 C CA . TYR A 1 83 ? 17.146 2.340 -22.717 1.00 93.00 83 TYR A CA 1
ATOM 658 C C . TYR A 1 83 ? 17.313 1.123 -23.618 1.00 93.00 83 TYR A C 1
ATOM 660 O O . TYR A 1 83 ? 16.498 0.201 -23.570 1.00 93.00 83 TYR A O 1
ATOM 668 N N . GLU A 1 84 ? 18.402 1.097 -24.378 1.00 95.94 84 GLU A N 1
ATOM 669 C CA . GLU A 1 84 ? 18.859 -0.106 -25.065 1.00 95.94 84 GLU A CA 1
ATOM 670 C C . GLU A 1 84 ? 19.647 -0.988 -24.098 1.00 95.94 84 GLU A C 1
ATOM 672 O O . GLU A 1 84 ? 20.443 -0.496 -23.293 1.00 95.94 84 GLU A O 1
ATOM 677 N N . TYR A 1 85 ? 19.442 -2.300 -24.180 1.00 95.25 85 TYR A N 1
ATOM 678 C CA . TYR A 1 85 ? 20.291 -3.247 -23.480 1.00 95.25 85 TYR A CA 1
ATOM 679 C C . TYR A 1 85 ? 21.692 -3.233 -24.091 1.00 95.25 85 TYR A C 1
ATOM 681 O O . TYR A 1 85 ? 21.848 -3.437 -25.298 1.00 95.25 85 TYR A O 1
ATOM 689 N N . ASN A 1 86 ? 22.699 -3.033 -23.243 1.00 93.50 86 ASN A N 1
ATOM 690 C CA . ASN A 1 86 ? 24.105 -3.076 -23.609 1.00 93.50 86 ASN A CA 1
ATOM 691 C C . ASN A 1 86 ? 24.861 -3.995 -22.625 1.00 93.50 86 ASN A C 1
ATOM 693 O O . ASN A 1 86 ? 25.008 -3.622 -21.458 1.00 93.50 86 ASN A O 1
ATOM 697 N N . PRO A 1 87 ? 25.363 -5.164 -23.068 1.00 92.00 87 PRO A N 1
ATOM 698 C CA . PRO A 1 87 ? 26.014 -6.138 -22.189 1.00 92.00 87 PRO A CA 1
ATOM 699 C C . PRO A 1 87 ? 27.375 -5.673 -21.651 1.00 92.00 87 PRO A C 1
ATOM 701 O O . PRO A 1 87 ? 27.858 -6.238 -20.675 1.00 92.00 87 PRO A O 1
ATOM 704 N N . VAL A 1 88 ? 27.993 -4.650 -22.255 1.00 92.81 88 VAL A N 1
ATOM 705 C CA . VAL A 1 88 ? 29.276 -4.086 -21.796 1.00 92.81 88 VAL A CA 1
ATOM 706 C C . VAL A 1 88 ? 29.107 -2.788 -21.000 1.00 92.81 88 VAL A C 1
ATOM 708 O O . VAL A 1 88 ? 30.092 -2.129 -20.665 1.00 92.81 88 VAL A O 1
ATOM 711 N N . ALA A 1 89 ? 27.868 -2.383 -20.704 1.00 90.06 89 ALA A N 1
ATOM 712 C CA . ALA A 1 89 ? 27.610 -1.196 -19.901 1.00 90.06 89 ALA A CA 1
ATOM 713 C C . ALA A 1 89 ? 28.160 -1.353 -18.475 1.00 90.06 89 ALA A C 1
ATOM 715 O O . ALA A 1 89 ? 28.060 -2.410 -17.855 1.00 90.06 89 ALA A O 1
ATOM 716 N N . THR A 1 90 ? 28.705 -0.264 -17.932 1.00 90.75 90 THR A N 1
ATOM 717 C CA . THR A 1 90 ? 29.221 -0.207 -16.558 1.00 90.75 90 THR A CA 1
ATOM 718 C C . THR A 1 90 ? 28.496 0.871 -15.755 1.00 90.75 90 THR A C 1
ATOM 720 O O . THR A 1 90 ? 27.896 1.788 -16.316 1.00 90.75 90 THR A O 1
ATOM 723 N N . CYS A 1 91 ? 28.549 0.781 -14.424 1.00 86.94 91 CYS A N 1
ATOM 724 C CA . CYS A 1 91 ? 27.870 1.708 -13.511 1.00 86.94 91 CYS A CA 1
ATOM 725 C C . CYS A 1 91 ? 28.841 2.495 -12.611 1.00 86.94 91 CYS A C 1
ATOM 727 O O . CYS A 1 91 ? 28.465 2.964 -11.539 1.00 86.94 91 CYS A O 1
ATOM 729 N N . HIS A 1 92 ? 30.078 2.711 -13.072 1.00 88.50 92 HIS A N 1
ATOM 730 C CA . HIS A 1 92 ? 31.159 3.349 -12.304 1.00 88.50 92 HIS A CA 1
ATOM 731 C C . HIS A 1 92 ? 30.765 4.653 -11.572 1.00 88.50 92 HIS A C 1
ATOM 733 O O . HIS A 1 92 ? 31.135 4.819 -10.406 1.00 88.50 92 HIS A O 1
ATOM 739 N N . PRO A 1 93 ? 29.996 5.583 -12.183 1.00 87.62 93 PRO A N 1
ATOM 740 C CA . PRO A 1 93 ? 29.535 6.786 -11.486 1.00 87.62 93 PRO A CA 1
ATOM 741 C C . PRO A 1 93 ? 28.626 6.493 -10.283 1.00 87.62 93 PRO A C 1
ATOM 743 O O . PRO A 1 93 ? 28.705 7.191 -9.274 1.00 87.62 93 PRO A O 1
ATOM 746 N N . ILE A 1 94 ? 27.784 5.459 -10.378 1.00 88.75 94 ILE A N 1
ATOM 747 C CA . ILE A 1 94 ? 26.870 5.029 -9.313 1.00 88.75 94 ILE A CA 1
ATOM 748 C C . ILE A 1 94 ? 27.669 4.390 -8.177 1.00 88.75 94 ILE A C 1
ATOM 750 O O . ILE A 1 94 ? 27.467 4.748 -7.019 1.00 88.75 94 ILE A O 1
ATOM 754 N N . ASP A 1 95 ? 28.631 3.525 -8.500 1.00 87.94 95 ASP A N 1
ATOM 755 C CA . ASP A 1 95 ? 29.504 2.892 -7.505 1.00 87.94 95 ASP A CA 1
ATOM 756 C C . ASP A 1 95 ? 30.341 3.917 -6.741 1.00 87.94 95 ASP A C 1
ATOM 758 O O . ASP A 1 95 ? 30.423 3.882 -5.511 1.00 87.94 95 ASP A O 1
ATOM 762 N N . LYS A 1 96 ? 30.929 4.878 -7.464 1.00 87.88 96 LYS A N 1
ATOM 763 C CA . LYS A 1 96 ? 31.674 5.986 -6.860 1.00 87.88 96 LYS A CA 1
ATOM 764 C C . LYS A 1 96 ? 30.778 6.824 -5.952 1.00 87.88 96 LYS A C 1
ATOM 766 O O . LYS A 1 96 ? 31.205 7.230 -4.874 1.00 87.88 96 LYS A O 1
ATOM 771 N N . TRP A 1 97 ? 29.540 7.077 -6.373 1.00 89.88 97 TRP A N 1
ATOM 772 C CA . TRP A 1 97 ? 28.578 7.814 -5.567 1.00 89.88 97 TRP A CA 1
ATOM 773 C C . TRP A 1 97 ? 28.198 7.050 -4.291 1.00 89.88 97 TRP A C 1
ATOM 775 O O . TRP A 1 97 ? 28.268 7.647 -3.216 1.00 89.88 97 TRP A O 1
ATOM 785 N N . PHE A 1 98 ? 27.895 5.749 -4.370 1.00 87.31 98 PHE A N 1
ATOM 786 C CA . PHE A 1 98 ? 27.586 4.921 -3.197 1.00 87.31 98 PHE A CA 1
ATOM 787 C C . PHE A 1 98 ? 28.712 4.964 -2.165 1.00 87.31 98 PHE A C 1
ATOM 789 O O . PHE A 1 98 ? 28.464 5.357 -1.028 1.00 87.31 98 PHE A O 1
ATOM 796 N N . LYS A 1 99 ? 29.954 4.697 -2.588 1.00 88.62 99 LYS A N 1
ATOM 797 C CA . LYS A 1 99 ? 31.144 4.751 -1.717 1.00 88.62 99 LYS A CA 1
ATOM 798 C C . LYS A 1 99 ? 31.396 6.133 -1.105 1.00 88.62 99 LYS A C 1
ATOM 800 O O . LYS A 1 99 ? 32.045 6.241 -0.074 1.00 88.62 99 LYS A O 1
ATOM 805 N N . SER A 1 100 ? 30.909 7.203 -1.740 1.00 87.31 100 SER A N 1
ATOM 806 C CA . SER A 1 100 ? 31.047 8.569 -1.217 1.00 87.31 100 SER A CA 1
ATOM 807 C C . SER A 1 100 ? 29.963 8.964 -0.207 1.00 87.31 100 SER A C 1
ATOM 809 O O . SER A 1 100 ? 30.166 9.904 0.556 1.00 87.31 100 SER A O 1
ATOM 811 N N . GLN A 1 101 ? 28.788 8.325 -0.251 1.00 83.00 101 GLN A N 1
ATOM 812 C CA . GLN A 1 101 ? 27.612 8.707 0.545 1.00 83.00 101 GLN A CA 1
ATOM 813 C C . GLN A 1 101 ? 27.265 7.705 1.645 1.00 83.00 101 GLN A C 1
ATOM 815 O O . GLN A 1 101 ? 26.579 8.067 2.600 1.00 83.00 101 GLN A O 1
ATOM 820 N N . VAL A 1 102 ? 27.698 6.456 1.495 1.00 83.31 102 VAL A N 1
ATOM 821 C CA . VAL A 1 102 ? 27.399 5.346 2.394 1.00 83.31 102 VAL A CA 1
ATOM 822 C C . VAL A 1 102 ? 28.729 4.806 2.904 1.00 83.31 102 VAL A C 1
ATOM 824 O O . VAL A 1 102 ? 29.602 4.460 2.116 1.00 83.31 102 VAL A O 1
ATOM 827 N N . SER A 1 103 ? 28.896 4.790 4.224 1.00 80.88 103 SER A N 1
ATOM 828 C CA . SER A 1 103 ? 30.152 4.413 4.884 1.00 80.88 103 SER A CA 1
ATOM 829 C C . SER A 1 103 ? 30.327 2.906 5.078 1.00 80.88 103 SER A C 1
ATOM 831 O O . SER A 1 103 ? 31.406 2.470 5.459 1.00 80.88 103 SER A O 1
ATOM 833 N N . ASP A 1 104 ? 29.261 2.135 4.880 1.00 86.19 104 ASP A N 1
ATOM 834 C CA . ASP A 1 104 ? 29.192 0.697 5.129 1.00 86.19 104 ASP A CA 1
ATOM 835 C C . ASP A 1 104 ? 28.800 -0.046 3.844 1.00 86.19 104 ASP A C 1
ATOM 837 O O . ASP A 1 104 ? 27.782 0.268 3.219 1.00 86.19 104 ASP A O 1
ATOM 841 N N . ASP A 1 105 ? 29.597 -1.048 3.474 1.00 88.88 105 ASP A N 1
ATOM 842 C CA . ASP A 1 105 ? 29.370 -1.861 2.277 1.00 88.88 105 ASP A CA 1
ATOM 843 C C . ASP A 1 105 ? 28.084 -2.695 2.388 1.00 88.88 105 ASP A C 1
ATOM 845 O O . ASP A 1 105 ? 27.389 -2.876 1.388 1.00 88.88 105 ASP A O 1
ATOM 849 N N . GLY A 1 106 ? 27.690 -3.130 3.593 1.00 91.38 106 GLY A N 1
ATOM 850 C CA . GLY A 1 106 ? 26.442 -3.876 3.793 1.00 91.38 106 GLY A CA 1
ATOM 851 C C . GLY A 1 106 ? 25.209 -3.071 3.374 1.00 91.38 106 GLY A C 1
ATOM 852 O O . GLY A 1 106 ? 24.324 -3.564 2.674 1.00 91.38 106 GLY A O 1
ATOM 853 N N . THR A 1 107 ? 25.181 -1.789 3.722 1.00 89.06 107 THR A N 1
ATOM 854 C CA . THR A 1 107 ? 24.128 -0.851 3.333 1.00 89.06 107 THR A CA 1
ATOM 855 C C . THR A 1 107 ? 24.122 -0.618 1.823 1.00 89.06 107 THR A C 1
ATOM 857 O O . THR A 1 107 ? 23.048 -0.528 1.224 1.00 89.06 107 THR A O 1
ATOM 860 N N . ILE A 1 108 ? 25.294 -0.548 1.180 1.00 90.94 108 ILE A N 1
ATOM 861 C CA . ILE A 1 108 ? 25.389 -0.449 -0.285 1.00 90.94 108 ILE A CA 1
ATOM 862 C C . ILE A 1 108 ? 24.747 -1.676 -0.939 1.00 90.94 108 ILE A C 1
ATOM 864 O O . ILE A 1 108 ? 23.953 -1.516 -1.869 1.00 90.94 108 ILE A O 1
ATOM 868 N N . GLU A 1 109 ? 25.019 -2.878 -0.430 1.00 93.00 109 GLU A N 1
ATOM 869 C CA . GLU A 1 109 ? 24.426 -4.112 -0.952 1.00 93.00 109 GLU A CA 1
ATOM 870 C C . GLU A 1 109 ? 22.905 -4.158 -0.763 1.00 93.00 109 GLU A C 1
ATOM 872 O O . GLU A 1 109 ? 22.184 -4.517 -1.694 1.00 93.00 109 GLU A O 1
ATOM 877 N N . VAL A 1 110 ? 22.380 -3.687 0.373 1.00 91.31 110 VAL A N 1
ATOM 878 C CA . VAL A 1 110 ? 20.924 -3.549 0.573 1.00 91.31 110 VAL A CA 1
ATOM 879 C C . VAL A 1 110 ? 20.319 -2.580 -0.447 1.00 91.31 110 VAL A C 1
ATOM 881 O O . VAL A 1 110 ? 19.309 -2.883 -1.086 1.00 91.31 110 VAL A O 1
ATOM 884 N N . LEU A 1 111 ? 20.937 -1.415 -0.652 1.00 91.56 111 LEU A N 1
ATOM 885 C CA . LEU A 1 111 ? 20.459 -0.427 -1.620 1.00 91.56 111 LEU A CA 1
ATOM 886 C C . LEU A 1 111 ? 20.510 -0.964 -3.061 1.00 91.56 111 LEU A C 1
ATOM 888 O O . LEU A 1 111 ? 19.581 -0.723 -3.837 1.00 91.56 111 LEU A O 1
ATOM 892 N N . ARG A 1 112 ? 21.549 -1.729 -3.415 1.00 92.81 112 ARG A N 1
ATOM 893 C CA . ARG A 1 112 ? 21.657 -2.434 -4.703 1.00 92.81 112 ARG A CA 1
ATOM 894 C C . ARG A 1 112 ? 20.584 -3.506 -4.856 1.00 92.81 112 ARG A C 1
ATOM 896 O O . ARG A 1 112 ? 19.961 -3.564 -5.914 1.00 92.81 112 ARG A O 1
ATOM 903 N N . ALA A 1 113 ? 20.3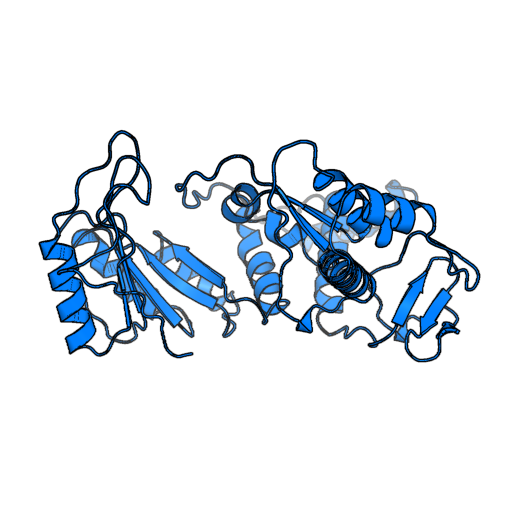10 -4.288 -3.814 1.00 91.31 113 ALA A N 1
ATOM 904 C CA . ALA A 1 113 ? 19.242 -5.283 -3.819 1.00 91.31 113 ALA A CA 1
ATOM 905 C C . ALA A 1 113 ? 17.874 -4.637 -4.089 1.00 91.31 113 ALA A C 1
ATOM 907 O O . ALA A 1 113 ? 17.101 -5.150 -4.897 1.00 91.31 113 ALA A O 1
ATOM 908 N N . TYR A 1 114 ? 17.603 -3.459 -3.518 1.00 91.75 114 TYR A N 1
ATOM 909 C CA . TYR A 1 114 ? 16.391 -2.699 -3.834 1.00 91.75 114 TYR A CA 1
ATOM 910 C C . TYR A 1 114 ? 16.364 -2.171 -5.274 1.00 91.75 114 TYR A C 1
ATOM 912 O O . TYR A 1 114 ? 15.318 -2.225 -5.918 1.00 91.75 114 TYR A O 1
ATOM 920 N N . LEU A 1 115 ? 17.484 -1.688 -5.822 1.00 91.56 115 LEU A N 1
ATOM 921 C CA . LEU A 1 115 ? 17.548 -1.298 -7.238 1.00 91.56 115 LEU A CA 1
ATOM 922 C C . LEU A 1 115 ? 17.299 -2.497 -8.166 1.00 91.56 115 LEU A C 1
ATOM 924 O O . LEU A 1 115 ? 16.543 -2.374 -9.131 1.00 91.56 115 LEU A O 1
ATOM 928 N N . TYR A 1 116 ? 17.867 -3.660 -7.842 1.00 90.81 116 TYR A N 1
ATOM 929 C CA . TYR A 1 116 ? 17.601 -4.918 -8.539 1.00 90.81 116 TYR A CA 1
ATOM 930 C C . TYR A 1 116 ? 16.120 -5.299 -8.456 1.00 90.81 116 TYR A C 1
ATOM 932 O O . TYR A 1 116 ? 15.504 -5.591 -9.483 1.00 90.81 116 TYR A O 1
ATOM 940 N N . ALA A 1 117 ? 15.521 -5.232 -7.265 1.00 88.88 117 ALA A N 1
ATOM 941 C CA . ALA A 1 117 ? 14.107 -5.515 -7.050 1.00 88.88 117 ALA A CA 1
ATOM 942 C C . ALA A 1 117 ? 13.201 -4.600 -7.878 1.00 88.88 117 ALA A C 1
ATOM 944 O O . ALA A 1 117 ? 12.250 -5.064 -8.501 1.00 88.88 117 ALA A O 1
ATOM 945 N N . ILE A 1 118 ? 13.523 -3.308 -7.940 1.00 88.88 118 ILE A N 1
ATOM 946 C CA . ILE A 1 118 ? 12.786 -2.323 -8.736 1.00 88.88 118 ILE A CA 1
ATOM 947 C C . ILE A 1 118 ? 12.908 -2.632 -10.235 1.00 88.88 118 ILE A C 1
ATOM 949 O O . ILE A 1 118 ? 11.900 -2.636 -10.944 1.00 88.88 118 ILE A O 1
ATOM 953 N N . ALA A 1 119 ? 14.121 -2.915 -10.720 1.00 88.69 119 ALA A N 1
ATOM 954 C CA . ALA A 1 119 ? 14.372 -3.196 -12.132 1.00 88.69 119 ALA A CA 1
ATOM 955 C C . ALA A 1 119 ? 13.706 -4.498 -12.598 1.00 88.69 119 ALA A C 1
ATOM 957 O O . ALA A 1 119 ? 13.113 -4.546 -13.672 1.00 88.69 119 ALA A O 1
ATOM 958 N N . THR A 1 120 ? 13.766 -5.548 -11.782 1.00 86.38 120 THR A N 1
ATOM 959 C CA . THR A 1 120 ? 13.232 -6.874 -12.127 1.00 86.38 120 THR A CA 1
ATOM 960 C C . THR A 1 120 ? 11.766 -7.052 -11.728 1.00 86.38 120 THR A C 1
ATOM 962 O O . THR A 1 120 ? 11.071 -7.897 -12.288 1.00 86.38 120 THR A O 1
ATOM 965 N N . GLY A 1 121 ? 11.240 -6.183 -10.862 1.00 82.38 121 GLY A N 1
ATOM 966 C CA . GLY A 1 121 ? 9.871 -6.248 -10.356 1.00 82.38 121 GLY A CA 1
ATOM 967 C C . GLY A 1 121 ? 9.685 -7.326 -9.299 1.00 82.38 121 GLY A C 1
ATOM 968 O O . GLY A 1 121 ? 8.705 -8.056 -9.379 1.00 82.38 121 GLY A O 1
ATOM 969 N N . LYS A 1 122 ? 10.597 -7.406 -8.321 1.00 82.44 122 LYS A N 1
ATOM 970 C CA . LYS A 1 122 ? 10.525 -8.314 -7.161 1.00 82.44 122 LYS A CA 1
ATOM 971 C C . LYS A 1 122 ? 9.478 -7.874 -6.147 1.00 82.44 122 LYS A C 1
ATOM 973 O O . LYS A 1 122 ? 9.768 -7.525 -5.005 1.00 82.44 122 LYS A O 1
ATOM 978 N N . TYR A 1 123 ? 8.238 -7.817 -6.603 1.00 72.88 123 TYR A N 1
ATOM 979 C CA . TYR A 1 123 ? 7.109 -7.388 -5.798 1.00 72.88 123 TYR A CA 1
ATOM 980 C C . TYR A 1 123 ? 6.708 -8.443 -4.755 1.00 72.88 123 TYR A C 1
ATOM 982 O O . TYR A 1 123 ? 6.035 -8.090 -3.785 1.00 72.88 123 TYR A O 1
ATOM 990 N N . GLU A 1 124 ? 7.145 -9.694 -4.943 1.00 72.81 124 GLU A N 1
ATOM 991 C CA . GLU A 1 124 ? 6.955 -10.829 -4.035 1.00 72.81 124 GLU A CA 1
ATOM 992 C C . GLU A 1 124 ? 7.719 -10.704 -2.711 1.00 72.81 124 GLU A C 1
ATOM 994 O O . GLU A 1 124 ? 7.434 -11.441 -1.778 1.00 72.81 124 GLU A O 1
AT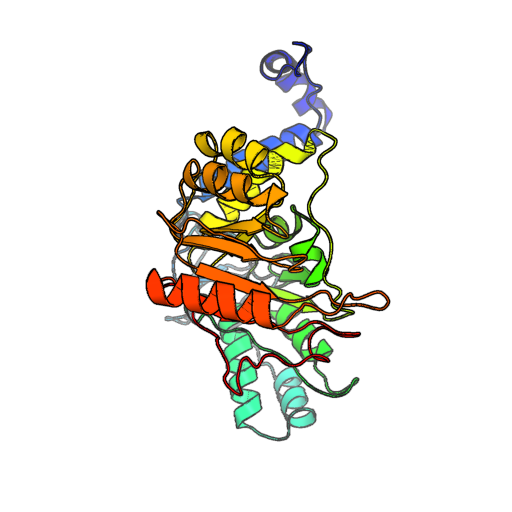OM 999 N N . TRP A 1 125 ? 8.682 -9.780 -2.604 1.00 76.19 125 TRP A N 1
ATOM 1000 C CA . TRP A 1 125 ? 9.403 -9.559 -1.346 1.00 76.19 125 TRP A CA 1
ATOM 1001 C C . TRP A 1 125 ? 8.538 -8.883 -0.283 1.00 76.19 125 TRP A C 1
ATOM 1003 O O . TRP A 1 125 ? 8.888 -8.937 0.888 1.00 76.19 125 TRP A O 1
ATOM 1013 N N . GLU A 1 126 ? 7.450 -8.213 -0.684 1.00 75.00 126 GLU A N 1
ATOM 1014 C CA . GLU A 1 126 ? 6.526 -7.501 0.217 1.00 75.00 126 GLU A CA 1
ATOM 1015 C C . GLU A 1 126 ? 7.213 -6.502 1.172 1.00 75.00 126 GLU A C 1
ATOM 1017 O O . GLU A 1 126 ? 6.687 -6.131 2.217 1.00 75.00 126 GLU A O 1
ATOM 1022 N N . GLN A 1 127 ? 8.384 -6.003 0.773 1.00 75.75 127 GLN A N 1
ATOM 1023 C CA . GLN A 1 127 ? 9.195 -5.057 1.530 1.00 75.75 127 GLN A CA 1
ATOM 1024 C C . GLN A 1 127 ? 9.190 -3.669 0.885 1.00 75.75 127 GLN A C 1
ATOM 1026 O O . GLN A 1 127 ? 9.058 -3.516 -0.333 1.00 75.75 127 GLN A O 1
ATOM 1031 N N . TYR A 1 128 ? 9.372 -2.639 1.711 1.00 80.19 128 TYR A N 1
ATOM 1032 C CA . TYR A 1 128 ? 9.571 -1.264 1.268 1.00 80.19 128 TYR A CA 1
ATOM 1033 C C . TYR A 1 128 ? 10.869 -0.699 1.850 1.00 80.19 128 TYR A C 1
ATOM 1035 O O . TYR A 1 128 ? 11.236 -0.985 2.988 1.00 80.19 128 TYR A O 1
ATOM 1043 N N . LEU A 1 129 ? 11.553 0.137 1.067 1.00 80.25 129 LEU A N 1
ATOM 1044 C CA . LEU A 1 129 ? 12.762 0.826 1.505 1.00 80.25 129 LEU A CA 1
ATOM 1045 C C . LEU A 1 129 ? 12.405 2.190 2.087 1.00 80.25 129 LEU A C 1
ATOM 1047 O O . LEU A 1 129 ? 11.982 3.093 1.360 1.00 80.25 129 LEU A O 1
ATOM 1051 N N . GLU A 1 130 ? 12.641 2.359 3.382 1.00 81.94 130 GLU A N 1
ATOM 1052 C CA . GLU A 1 130 ? 12.573 3.660 4.033 1.00 81.94 130 GLU A CA 1
ATOM 1053 C C . GLU A 1 130 ? 13.966 4.293 4.112 1.00 81.94 130 GLU A C 1
ATOM 1055 O O . GLU A 1 130 ? 14.890 3.753 4.716 1.00 81.94 130 GLU A O 1
ATOM 1060 N N . LEU A 1 131 ? 14.128 5.464 3.493 1.00 74.06 131 LEU A N 1
ATOM 1061 C CA . LEU A 1 131 ? 15.376 6.221 3.544 1.00 74.06 131 LEU A CA 1
ATOM 1062 C C . LEU A 1 131 ? 15.286 7.290 4.635 1.00 74.06 131 LEU A C 1
ATOM 1064 O O . LEU A 1 131 ? 14.657 8.333 4.441 1.00 74.06 131 LEU A O 1
ATOM 1068 N N . ILE A 1 132 ? 15.969 7.072 5.758 1.00 75.88 132 ILE A N 1
ATOM 1069 C CA . ILE A 1 132 ? 15.980 7.990 6.905 1.00 75.88 132 ILE A CA 1
ATOM 1070 C C . ILE A 1 132 ? 17.322 8.729 6.967 1.00 75.88 132 ILE A C 1
ATOM 1072 O O . ILE A 1 132 ? 18.382 8.163 6.728 1.00 75.88 132 ILE A O 1
ATOM 1076 N N . GLY A 1 133 ? 17.301 10.033 7.257 1.00 67.00 133 GLY A N 1
ATOM 1077 C CA . GLY A 1 133 ? 18.523 10.796 7.532 1.00 67.00 133 GLY A CA 1
ATOM 1078 C C . GLY A 1 133 ? 18.347 12.307 7.403 1.00 67.00 133 GLY A C 1
ATOM 1079 O O . GLY A 1 133 ? 17.341 12.789 6.876 1.00 67.00 133 GLY A O 1
ATOM 1080 N N . LYS A 1 134 ? 19.366 13.077 7.796 1.00 66.19 134 LYS A N 1
ATOM 1081 C CA . LYS A 1 134 ? 19.376 14.548 7.661 1.00 66.19 134 LYS A CA 1
ATOM 1082 C C . LYS A 1 134 ? 19.238 14.993 6.197 1.00 66.19 134 LYS A C 1
ATOM 1084 O O . LYS A 1 134 ? 19.542 14.230 5.278 1.00 66.19 134 LYS A O 1
ATOM 1089 N N . GLY A 1 135 ? 18.755 16.209 5.945 1.00 69.06 135 GLY A N 1
ATOM 1090 C CA . GLY A 1 135 ? 18.734 16.778 4.589 1.00 69.06 135 GLY A CA 1
ATOM 1091 C C . GLY A 1 135 ? 20.136 16.789 3.960 1.00 69.06 135 GLY A C 1
ATOM 1092 O O . GLY A 1 135 ? 21.123 16.895 4.676 1.00 69.06 135 GLY A O 1
ATOM 1093 N N . GLY A 1 136 ? 20.236 16.623 2.637 1.00 64.94 136 GLY A N 1
ATOM 1094 C CA . GLY A 1 136 ? 21.526 16.653 1.924 1.00 64.94 136 GLY A CA 1
ATOM 1095 C C . GLY A 1 136 ? 22.336 15.346 1.917 1.00 64.94 136 GLY A C 1
ATOM 1096 O O . GLY A 1 136 ? 23.334 15.269 1.221 1.00 64.94 136 GLY A O 1
ATOM 1097 N N . THR A 1 137 ? 21.879 14.290 2.593 1.00 70.31 137 THR A N 1
ATOM 1098 C CA . THR A 1 137 ? 22.562 12.974 2.693 1.00 70.31 137 THR A CA 1
ATOM 1099 C C . THR A 1 137 ? 22.318 12.037 1.497 1.00 70.31 137 THR A C 1
ATOM 1101 O O . THR A 1 137 ? 22.242 10.825 1.644 1.00 70.31 137 THR A O 1
ATOM 1104 N N . GLY A 1 138 ? 22.063 12.574 0.301 1.00 73.12 138 GLY A N 1
ATOM 1105 C CA . GLY A 1 138 ? 21.922 11.747 -0.907 1.00 73.12 138 GLY A CA 1
ATOM 1106 C C . GLY A 1 138 ? 20.601 10.974 -1.085 1.00 73.12 138 GLY A C 1
ATOM 1107 O O . GLY A 1 138 ? 20.367 10.463 -2.176 1.00 73.12 138 GLY A O 1
ATOM 1108 N N . LYS A 1 139 ? 19.674 10.957 -0.114 1.00 78.31 139 LYS A N 1
ATOM 1109 C CA . LYS A 1 139 ? 18.370 10.252 -0.233 1.00 78.31 139 LYS A CA 1
ATOM 1110 C C . LYS A 1 139 ? 17.580 10.581 -1.502 1.00 78.31 139 LYS A C 1
ATOM 1112 O O . LYS A 1 139 ? 17.180 9.693 -2.241 1.00 78.31 139 LYS A O 1
ATOM 1117 N N . GLY A 1 140 ? 17.400 11.872 -1.792 1.00 74.75 140 GLY A N 1
ATOM 1118 C CA . GLY A 1 140 ? 16.713 12.303 -3.014 1.00 74.75 140 GLY A CA 1
ATOM 1119 C C . GLY A 1 140 ? 17.480 11.931 -4.288 1.00 74.75 140 GLY A C 1
ATOM 1120 O O . GLY A 1 140 ? 16.869 11.720 -5.331 1.00 74.75 140 GLY A O 1
ATOM 1121 N N . THR A 1 141 ? 18.809 11.814 -4.212 1.00 79.56 141 THR A N 1
ATOM 1122 C CA . THR A 1 141 ? 19.640 11.322 -5.318 1.00 79.56 141 THR A CA 1
ATOM 1123 C C . THR A 1 141 ? 19.423 9.831 -5.542 1.00 79.56 141 THR A C 1
ATOM 1125 O O . THR A 1 141 ? 19.209 9.452 -6.688 1.00 79.56 141 THR A O 1
ATOM 1128 N N . PHE A 1 142 ? 19.350 9.016 -4.484 1.00 85.19 142 PHE A N 1
ATOM 1129 C CA . PHE A 1 142 ? 18.976 7.603 -4.601 1.00 85.19 142 PHE A CA 1
ATOM 1130 C C . PHE A 1 142 ? 17.587 7.433 -5.224 1.00 85.19 142 PHE A C 1
ATOM 1132 O O . PHE A 1 142 ? 17.417 6.676 -6.173 1.00 85.19 142 PHE A O 1
ATOM 1139 N N . THR A 1 143 ? 16.588 8.183 -4.745 1.00 78.94 143 THR A N 1
ATOM 1140 C CA . THR A 1 143 ? 15.230 8.137 -5.304 1.00 78.94 143 THR A CA 1
ATOM 1141 C C . THR A 1 143 ? 15.218 8.480 -6.795 1.00 78.94 143 THR A C 1
ATOM 1143 O O . THR A 1 143 ? 14.579 7.785 -7.581 1.00 78.94 143 THR A O 1
ATOM 1146 N N . ARG A 1 144 ? 15.957 9.520 -7.207 1.00 80.94 144 ARG A N 1
ATOM 1147 C CA . ARG A 1 144 ? 16.095 9.883 -8.626 1.00 80.94 144 ARG A CA 1
ATOM 1148 C C . ARG A 1 144 ? 16.816 8.809 -9.431 1.00 80.94 144 ARG A C 1
ATOM 1150 O O . ARG A 1 144 ? 16.396 8.543 -10.550 1.00 80.94 144 ARG A O 1
ATOM 1157 N N . LEU A 1 145 ? 17.856 8.190 -8.872 1.00 84.44 145 LEU A N 1
ATOM 1158 C CA . LEU A 1 145 ? 18.555 7.069 -9.496 1.00 84.44 145 LEU A CA 1
ATOM 1159 C C . LEU A 1 145 ? 17.599 5.893 -9.728 1.00 84.44 145 LEU A C 1
ATOM 1161 O O . LEU A 1 145 ? 17.528 5.390 -10.843 1.00 84.44 145 LEU A O 1
ATOM 1165 N N . ALA A 1 146 ? 16.807 5.515 -8.724 1.00 85.44 146 ALA A N 1
ATOM 1166 C CA . ALA A 1 146 ? 15.811 4.453 -8.843 1.00 85.44 146 ALA A CA 1
ATOM 1167 C C . ALA A 1 146 ? 14.740 4.774 -9.903 1.00 85.44 146 ALA A C 1
ATOM 1169 O O . ALA A 1 146 ? 14.381 3.917 -10.705 1.00 85.44 146 ALA A O 1
ATOM 1170 N N . GLN A 1 147 ? 14.256 6.020 -9.958 1.00 81.75 147 GLN A N 1
ATOM 1171 C CA . GLN A 1 147 ? 13.311 6.457 -10.993 1.00 81.75 147 GLN A CA 1
ATOM 1172 C C . GLN A 1 147 ? 13.934 6.498 -12.392 1.00 81.75 147 GLN A C 1
ATOM 1174 O O . GLN A 1 147 ? 13.246 6.196 -13.366 1.00 81.75 147 GLN A O 1
ATOM 1179 N N . ALA A 1 148 ? 15.207 6.886 -12.503 1.00 83.12 148 ALA A N 1
ATOM 1180 C CA . ALA A 1 148 ? 15.939 6.869 -13.761 1.00 83.12 148 ALA A CA 1
ATOM 1181 C C . ALA A 1 148 ? 16.120 5.428 -14.243 1.00 83.12 148 ALA A C 1
ATOM 1183 O O . ALA A 1 148 ? 15.734 5.132 -15.362 1.00 83.12 148 ALA A O 1
ATOM 1184 N N . LEU A 1 149 ? 16.570 4.521 -13.370 1.00 88.31 149 LEU A N 1
ATOM 1185 C CA . LEU A 1 149 ? 16.827 3.113 -13.681 1.00 88.31 149 LEU A CA 1
ATOM 1186 C C . LEU A 1 149 ? 15.669 2.443 -14.429 1.00 88.31 149 LEU A C 1
ATOM 1188 O O . LEU A 1 149 ? 15.898 1.747 -15.412 1.00 88.31 149 LEU A O 1
ATOM 1192 N N . ILE A 1 150 ? 14.429 2.686 -13.996 1.00 87.19 150 ILE A N 1
ATOM 1193 C CA . ILE A 1 150 ? 13.235 2.136 -14.652 1.00 87.19 150 ILE A CA 1
ATOM 1194 C C . ILE A 1 150 ? 12.543 3.103 -15.615 1.00 87.19 150 ILE A C 1
ATOM 1196 O O . ILE A 1 150 ? 11.610 2.711 -16.307 1.00 87.19 150 ILE A O 1
ATOM 1200 N N . GLY A 1 151 ? 12.952 4.366 -15.673 1.00 83.69 151 GLY A N 1
ATOM 1201 C CA . GLY A 1 151 ? 12.281 5.415 -16.430 1.00 83.69 151 GLY A CA 1
ATOM 1202 C C . GLY A 1 151 ? 10.999 5.947 -15.776 1.00 83.69 151 GLY A C 1
ATOM 1203 O O . GLY A 1 151 ? 10.188 5.227 -15.189 1.00 83.69 151 GLY A O 1
ATOM 1204 N N . ILE A 1 152 ? 10.747 7.247 -15.959 1.00 77.19 152 ILE A N 1
ATOM 1205 C CA . ILE A 1 152 ? 9.645 7.965 -15.292 1.00 77.19 152 ILE A CA 1
ATOM 1206 C C . ILE A 1 152 ? 8.247 7.430 -15.645 1.00 77.19 152 ILE A C 1
ATOM 1208 O O . ILE A 1 152 ? 7.315 7.556 -14.855 1.00 77.19 152 ILE A O 1
ATOM 1212 N N . LYS A 1 153 ? 8.085 6.795 -16.814 1.00 80.19 153 LYS A N 1
ATOM 1213 C CA . LYS A 1 153 ? 6.815 6.172 -17.221 1.00 80.19 153 LYS A CA 1
ATOM 1214 C C . LYS A 1 153 ? 6.462 4.958 -16.364 1.00 80.19 153 LYS A C 1
ATOM 1216 O O . LYS A 1 153 ? 5.275 4.698 -16.176 1.00 80.19 153 LYS A O 1
ATOM 1221 N N . ASN A 1 154 ? 7.460 4.281 -15.805 1.00 84.75 154 ASN A N 1
ATOM 1222 C CA . ASN A 1 154 ? 7.290 3.095 -14.969 1.00 84.75 154 ASN A CA 1
ATOM 1223 C C . ASN A 1 154 ? 7.282 3.443 -13.471 1.00 84.75 154 ASN A C 1
ATOM 1225 O O . ASN A 1 154 ? 6.967 2.591 -12.645 1.00 84.75 154 ASN A O 1
ATOM 1229 N N . ALA A 1 155 ? 7.567 4.699 -13.116 1.00 81.12 155 ALA A N 1
ATOM 1230 C CA . ALA A 1 155 ? 7.476 5.213 -11.756 1.00 81.12 155 ALA A CA 1
ATOM 1231 C C . ALA A 1 155 ? 6.206 6.056 -11.546 1.00 81.12 155 ALA A C 1
ATOM 1233 O O . ALA A 1 155 ? 5.612 6.594 -12.489 1.00 81.12 155 ALA A O 1
ATOM 1234 N N . HIS A 1 156 ? 5.809 6.210 -10.286 1.00 81.19 156 HIS A N 1
ATOM 1235 C CA . HIS A 1 156 ? 4.887 7.249 -9.835 1.00 81.19 156 HIS A CA 1
ATOM 1236 C C . HIS A 1 156 ? 5.393 7.840 -8.522 1.00 81.19 156 HIS A C 1
ATOM 1238 O O . HIS A 1 156 ? 5.888 7.114 -7.664 1.00 81.19 156 HIS A O 1
ATOM 1244 N N . SER A 1 157 ? 5.297 9.159 -8.374 1.00 78.44 157 SER A N 1
ATOM 1245 C CA . SER A 1 157 ? 5.672 9.856 -7.142 1.00 78.44 157 SER A CA 1
ATOM 1246 C C . SER A 1 157 ? 4.440 10.503 -6.535 1.00 78.44 157 SER A C 1
ATOM 1248 O O . SER A 1 157 ? 3.666 11.163 -7.230 1.00 78.44 157 SER A O 1
ATOM 1250 N N . THR A 1 158 ? 4.249 10.294 -5.239 1.00 77.19 158 THR A N 1
ATOM 1251 C CA . THR A 1 158 ? 3.069 10.746 -4.515 1.00 77.19 158 THR A CA 1
ATOM 1252 C C . THR A 1 158 ? 3.400 11.119 -3.068 1.00 77.19 158 THR A C 1
ATOM 1254 O O . THR A 1 158 ? 4.561 11.203 -2.653 1.00 77.19 158 THR A O 1
ATOM 1257 N N . ARG A 1 159 ? 2.354 11.414 -2.300 1.00 72.00 159 ARG A N 1
ATOM 1258 C CA . ARG A 1 159 ? 2.393 11.691 -0.865 1.00 72.00 159 ARG A CA 1
ATOM 1259 C C . ARG A 1 159 ? 1.378 10.801 -0.176 1.00 72.00 159 ARG A C 1
ATOM 1261 O O . ARG A 1 159 ? 0.308 10.560 -0.735 1.00 72.00 159 ARG A O 1
ATOM 1268 N N . LEU A 1 160 ? 1.662 10.421 1.064 1.00 68.44 160 LEU A N 1
ATOM 1269 C CA . LEU A 1 160 ? 0.753 9.591 1.851 1.00 68.44 160 LEU A CA 1
ATOM 1270 C C . LEU A 1 160 ? -0.641 10.234 1.970 1.00 68.44 160 LEU A C 1
ATOM 1272 O O . LEU A 1 160 ? -1.649 9.601 1.681 1.00 68.44 160 LEU A O 1
ATOM 1276 N N . GLN A 1 161 ? -0.692 11.546 2.225 1.00 63.81 161 GLN A N 1
ATOM 1277 C CA . GLN A 1 161 ? -1.944 12.307 2.270 1.00 63.81 161 GLN A CA 1
ATOM 1278 C C . GLN A 1 161 ? -2.727 12.266 0.948 1.00 63.81 161 GLN A C 1
ATOM 1280 O O . GLN A 1 161 ? -3.954 12.313 0.944 1.00 63.81 161 GLN A O 1
ATOM 1285 N N . ARG A 1 162 ? -2.035 12.226 -0.195 1.00 61.31 162 ARG A N 1
ATOM 1286 C CA . ARG A 1 162 ? -2.691 12.207 -1.504 1.00 61.31 162 ARG A CA 1
ATOM 1287 C C . ARG A 1 162 ? -3.258 10.822 -1.803 1.00 61.31 162 ARG A C 1
ATOM 1289 O O . ARG A 1 162 ? -4.346 10.755 -2.359 1.00 61.31 162 ARG A O 1
ATOM 1296 N N . LEU A 1 163 ? -2.571 9.759 -1.383 1.00 64.88 163 LEU A N 1
ATOM 1297 C CA . LEU A 1 163 ? -3.104 8.395 -1.417 1.00 64.88 163 LEU A CA 1
ATOM 1298 C C . LEU A 1 163 ? -4.361 8.251 -0.549 1.00 64.88 163 LEU A C 1
ATOM 1300 O O . LEU A 1 163 ? -5.315 7.619 -0.981 1.00 64.88 163 LEU A O 1
ATOM 1304 N N . GLU A 1 164 ? -4.385 8.890 0.623 1.00 62.59 164 GLU A N 1
ATOM 1305 C CA . GLU A 1 164 ? -5.539 8.879 1.532 1.00 62.59 164 GLU A CA 1
ATOM 1306 C C . GLU A 1 164 ? -6.722 9.703 0.992 1.00 62.59 164 GLU A C 1
ATOM 1308 O O . GLU A 1 164 ? -7.864 9.247 0.981 1.00 62.59 164 GLU A O 1
ATOM 1313 N N . LYS A 1 165 ? -6.466 10.939 0.542 1.00 60.66 165 LYS A N 1
ATOM 1314 C CA . LYS A 1 165 ? -7.529 11.912 0.232 1.00 60.66 165 LYS A CA 1
ATOM 1315 C C . LYS A 1 165 ? -8.035 11.860 -1.203 1.00 60.66 165 LYS A C 1
ATOM 1317 O O . LYS A 1 165 ? -9.144 12.322 -1.469 1.00 60.66 165 LYS A O 1
ATOM 1322 N N . SER A 1 166 ? -7.231 11.369 -2.145 1.00 61.78 166 SER A N 1
ATOM 1323 C CA . SER A 1 166 ? -7.613 11.311 -3.554 1.00 61.78 166 SER A CA 1
ATOM 1324 C C . SER A 1 166 ? -7.979 9.877 -3.934 1.00 61.78 166 SER A C 1
ATOM 1326 O O . SER A 1 166 ? -7.083 9.051 -4.105 1.00 61.78 166 SER A O 1
ATOM 1328 N N . PRO A 1 167 ? -9.268 9.576 -4.184 1.00 53.88 167 PRO A N 1
ATOM 1329 C CA . PRO A 1 167 ? -9.701 8.232 -4.580 1.00 53.88 167 PRO A CA 1
ATOM 1330 C C . PRO A 1 167 ? -9.123 7.787 -5.936 1.00 53.88 167 PRO A C 1
ATOM 1332 O O . PRO A 1 167 ? -9.217 6.626 -6.312 1.00 53.88 167 PRO A O 1
ATOM 1335 N N . PHE A 1 168 ? -8.506 8.705 -6.682 1.00 63.28 168 PHE A N 1
ATOM 1336 C CA . PHE A 1 168 ? -7.870 8.446 -7.971 1.00 63.28 168 PHE A CA 1
ATOM 1337 C C . PHE A 1 168 ? -6.358 8.256 -7.877 1.00 63.28 168 PHE A C 1
ATOM 1339 O O . PHE A 1 168 ? -5.732 7.838 -8.852 1.00 63.28 168 PHE A O 1
ATOM 1346 N N . GLU A 1 169 ? -5.750 8.594 -6.741 1.00 74.62 169 GLU A N 1
ATOM 1347 C CA . GLU A 1 169 ? -4.305 8.482 -6.588 1.00 74.62 169 GLU A CA 1
ATOM 1348 C C . GLU A 1 169 ? -3.822 7.027 -6.632 1.00 74.62 169 GLU A C 1
ATOM 1350 O O . GLU A 1 169 ? -2.883 6.770 -7.390 1.00 74.62 169 GLU A O 1
ATOM 1355 N N . PRO A 1 170 ? -4.488 6.055 -5.971 1.00 71.25 170 PRO A N 1
ATOM 1356 C CA . PRO A 1 170 ? -4.129 4.643 -6.105 1.00 71.25 170 PRO A CA 1
ATOM 1357 C C . PRO A 1 170 ? -4.169 4.152 -7.558 1.00 71.25 170 PRO A C 1
ATOM 1359 O O . PRO A 1 170 ? -3.309 3.385 -7.983 1.00 71.25 170 PRO A O 1
ATOM 1362 N N . ALA A 1 171 ? -5.098 4.661 -8.375 1.00 70.25 171 ALA A N 1
ATOM 1363 C CA . ALA A 1 171 ? -5.183 4.295 -9.790 1.00 70.25 171 ALA A CA 1
ATOM 1364 C C . ALA A 1 171 ? -3.953 4.735 -10.606 1.00 70.25 171 ALA A C 1
ATOM 1366 O O . ALA A 1 171 ? -3.682 4.164 -11.663 1.00 70.25 171 ALA A O 1
ATOM 1367 N N . SER A 1 172 ? -3.190 5.725 -10.128 1.00 73.62 172 SER A N 1
ATOM 1368 C CA . SER A 1 172 ? -1.938 6.160 -10.764 1.00 73.62 172 SER A CA 1
ATOM 1369 C C . SER A 1 172 ? -0.774 5.196 -10.507 1.00 73.62 172 SER A C 1
ATOM 1371 O O . SER A 1 172 ? 0.232 5.261 -11.213 1.00 73.62 172 SER A O 1
ATOM 1373 N N . LEU A 1 173 ? -0.926 4.282 -9.540 1.00 74.50 173 LEU A N 1
ATOM 1374 C CA . LEU A 1 173 ? 0.041 3.229 -9.223 1.00 74.50 173 LEU A CA 1
ATOM 1375 C C . LEU A 1 173 ? -0.120 1.986 -10.107 1.00 74.50 173 LEU A C 1
ATOM 1377 O O . LEU A 1 173 ? 0.782 1.150 -10.156 1.00 74.50 173 LEU A O 1
ATOM 1381 N N . LYS A 1 174 ? -1.241 1.857 -10.832 1.00 74.75 174 LYS A N 1
ATOM 1382 C CA . LYS A 1 174 ? -1.482 0.705 -11.709 1.00 74.75 174 LYS A CA 1
ATOM 1383 C C . LYS A 1 174 ? -0.376 0.601 -12.766 1.00 74.75 174 LYS A C 1
ATOM 1385 O O . LYS A 1 174 ? -0.068 1.579 -13.449 1.00 74.75 174 LYS A O 1
ATOM 1390 N N . ASN A 1 175 ? 0.185 -0.601 -12.913 1.00 75.75 175 ASN A N 1
ATOM 1391 C CA . ASN A 1 175 ? 1.289 -0.935 -13.825 1.00 75.75 175 ASN A CA 1
ATOM 1392 C C . ASN A 1 175 ? 2.592 -0.150 -13.571 1.00 75.75 175 ASN A C 1
ATOM 1394 O O . ASN A 1 175 ? 3.425 -0.026 -14.469 1.00 75.75 175 ASN A O 1
ATOM 1398 N N . LYS A 1 176 ? 2.779 0.409 -12.370 1.00 81.62 176 LYS A N 1
ATOM 1399 C CA . LYS A 1 176 ? 4.034 1.059 -11.978 1.00 81.62 176 LYS A CA 1
ATOM 1400 C C . LYS A 1 176 ? 4.949 0.060 -11.283 1.00 81.62 176 LYS A C 1
ATOM 1402 O O . LYS A 1 176 ? 4.509 -0.707 -10.435 1.00 81.62 176 LYS A O 1
ATOM 1407 N N . ARG A 1 177 ? 6.233 0.108 -11.635 1.00 84.56 177 ARG A N 1
ATOM 1408 C CA . ARG A 1 177 ? 7.312 -0.686 -11.033 1.00 84.56 177 ARG A CA 1
ATOM 1409 C C . ARG A 1 177 ? 7.851 -0.041 -9.749 1.00 84.56 177 ARG A C 1
ATOM 1411 O O . ARG A 1 177 ? 8.362 -0.741 -8.887 1.00 84.56 177 ARG A O 1
ATOM 1418 N N . LEU A 1 178 ? 7.704 1.280 -9.603 1.00 86.00 178 LEU A N 1
ATOM 1419 C CA . LEU A 1 178 ? 8.141 2.031 -8.422 1.00 86.00 178 LEU A CA 1
ATOM 1420 C C . LEU A 1 178 ? 7.089 3.056 -7.992 1.00 86.00 178 LEU A C 1
ATOM 1422 O O . LEU A 1 178 ? 6.685 3.910 -8.784 1.00 86.00 178 LEU A O 1
ATOM 1426 N N . CYS A 1 179 ? 6.715 3.017 -6.715 1.00 85.00 179 CYS A N 1
ATOM 1427 C CA . CYS A 1 179 ? 5.997 4.093 -6.042 1.00 85.00 179 CYS A CA 1
ATOM 1428 C C . CYS A 1 179 ? 6.963 4.816 -5.101 1.00 85.00 179 CYS A C 1
ATOM 1430 O O . CYS A 1 179 ? 7.546 4.200 -4.213 1.00 85.00 179 CYS A O 1
ATOM 1432 N N . VAL A 1 180 ? 7.131 6.122 -5.291 1.00 79.88 180 VAL A N 1
ATOM 1433 C CA . VAL A 1 180 ? 7.901 6.977 -4.385 1.00 79.88 180 VAL A CA 1
ATOM 1434 C C . VAL A 1 180 ? 6.922 7.763 -3.527 1.00 79.88 180 VAL A C 1
ATOM 1436 O O . VAL A 1 180 ? 6.162 8.579 -4.049 1.00 79.88 180 VAL A O 1
ATOM 1439 N N . ILE A 1 181 ? 6.960 7.560 -2.213 1.00 77.94 181 ILE A N 1
ATOM 1440 C CA . ILE A 1 181 ? 6.147 8.317 -1.260 1.00 77.94 181 ILE A CA 1
ATOM 1441 C C . ILE A 1 181 ? 7.047 9.345 -0.577 1.00 77.94 181 ILE A C 1
ATOM 1443 O O . ILE A 1 181 ? 8.063 9.001 0.017 1.00 77.94 181 ILE A O 1
ATOM 1447 N N . THR A 1 182 ? 6.689 10.624 -0.698 1.00 68.25 182 THR A N 1
ATOM 1448 C CA . THR A 1 182 ? 7.438 11.731 -0.089 1.00 68.25 182 THR A CA 1
ATOM 1449 C C . THR A 1 182 ? 6.710 12.281 1.130 1.00 68.25 182 THR A C 1
ATOM 1451 O O . THR A 1 182 ? 5.514 12.580 1.069 1.00 68.25 182 THR A O 1
ATOM 1454 N N . ASP A 1 183 ? 7.446 12.439 2.230 1.00 53.72 183 ASP A N 1
ATOM 1455 C CA . ASP A 1 183 ? 6.890 12.872 3.506 1.00 53.72 183 ASP A CA 1
ATOM 1456 C C . ASP A 1 183 ? 7.012 14.396 3.666 1.00 53.72 183 ASP A C 1
ATOM 1458 O O . ASP A 1 183 ? 8.060 14.950 4.002 1.00 53.72 183 ASP A O 1
ATOM 1462 N N . LYS A 1 184 ? 5.923 15.113 3.379 1.00 37.94 184 LYS A N 1
ATOM 1463 C CA . LYS A 1 184 ? 5.682 16.436 3.967 1.00 37.94 184 LYS A CA 1
ATOM 1464 C C . LYS A 1 184 ? 4.282 16.445 4.575 1.00 37.94 184 LYS A C 1
ATOM 1466 O O . LYS A 1 184 ? 3.288 16.475 3.852 1.00 37.94 184 LYS A O 1
ATOM 1471 N N . SER A 1 185 ? 4.286 16.442 5.910 1.00 30.33 185 SER A N 1
ATOM 1472 C CA . SER A 1 185 ? 3.191 16.627 6.872 1.00 30.33 185 SER A CA 1
ATOM 1473 C C . SER A 1 185 ? 2.015 15.646 6.793 1.00 30.33 185 SER A C 1
ATOM 1475 O O . SER A 1 185 ? 1.054 15.830 6.048 1.00 30.33 185 SER A O 1
ATOM 1477 N N . TRP A 1 186 ? 2.089 14.665 7.688 1.00 29.03 186 TRP A N 1
ATOM 1478 C CA . TRP A 1 186 ? 0.992 13.899 8.271 1.00 29.03 186 TRP A CA 1
ATOM 1479 C C . TRP A 1 186 ? -0.018 14.821 8.999 1.00 29.03 186 TRP A C 1
ATOM 1481 O O . TRP A 1 186 ? 0.380 15.679 9.788 1.00 29.03 186 TRP A O 1
ATOM 1491 N N . ASN A 1 187 ? -1.320 14.673 8.711 1.00 25.88 187 ASN A N 1
ATOM 1492 C CA . ASN A 1 187 ? -2.432 15.298 9.450 1.00 25.88 187 ASN A CA 1
ATOM 1493 C C . ASN A 1 187 ? -3.707 14.429 9.302 1.00 25.88 187 ASN A C 1
ATOM 1495 O O . ASN A 1 187 ? -4.211 14.325 8.177 1.00 25.88 187 ASN A O 1
ATOM 1499 N N . PRO A 1 188 ? -4.225 13.821 10.389 1.00 28.73 188 PRO A N 1
ATOM 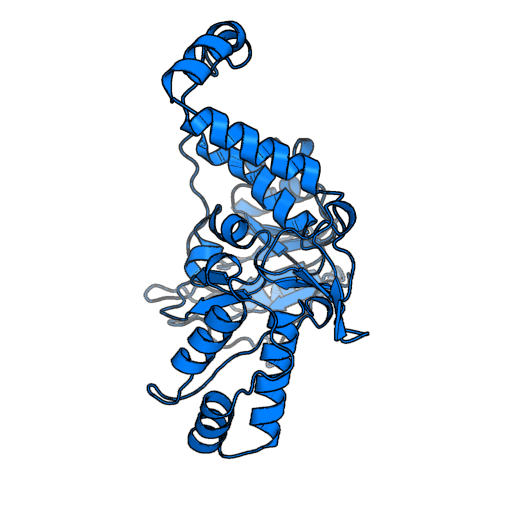1500 C CA . PRO A 1 188 ? -5.339 12.883 10.344 1.00 28.73 188 PRO A CA 1
ATOM 1501 C C . PRO A 1 188 ? -6.668 13.634 10.437 1.00 28.73 188 PRO A C 1
ATOM 1503 O O . PRO A 1 188 ? -7.062 14.070 11.513 1.00 28.73 188 PRO A O 1
ATOM 1506 N N . THR A 1 189 ? -7.351 13.822 9.309 1.00 29.02 189 THR A N 1
ATOM 1507 C CA . THR A 1 189 ? -8.813 14.025 9.214 1.00 29.02 189 THR A CA 1
ATOM 1508 C C . THR A 1 189 ? -9.182 14.340 7.764 1.00 29.02 189 THR A C 1
ATOM 1510 O O . THR A 1 189 ? -8.706 15.336 7.224 1.00 29.02 189 THR A O 1
ATOM 1513 N N . THR A 1 190 ? -10.017 13.495 7.139 1.00 28.53 190 THR A N 1
ATOM 1514 C CA . THR A 1 190 ? -11.240 13.861 6.380 1.00 28.53 190 THR A CA 1
ATOM 1515 C C . THR A 1 190 ? -11.819 12.646 5.642 1.00 28.53 190 THR A C 1
ATOM 1517 O O . THR A 1 190 ? -11.154 12.074 4.786 1.00 28.53 190 THR A O 1
ATOM 1520 N N . GLY A 1 191 ? -13.086 12.314 5.919 1.00 36.00 191 GLY A N 1
ATOM 1521 C CA . GLY A 1 191 ? -13.895 11.377 5.131 1.00 36.00 191 GLY A CA 1
ATOM 1522 C C . GLY A 1 191 ? -14.486 12.016 3.864 1.00 36.00 191 GLY A C 1
ATOM 1523 O O . GLY A 1 191 ? -14.588 13.237 3.750 1.00 36.00 191 GLY A O 1
ATOM 1524 N N . CYS A 1 192 ? -14.887 11.184 2.900 1.00 41.78 192 CYS A N 1
ATOM 1525 C CA . CYS A 1 192 ? -15.382 11.617 1.590 1.00 41.78 192 CYS A CA 1
ATOM 1526 C C . CYS A 1 192 ? -16.787 12.258 1.653 1.00 41.78 192 CYS A C 1
ATOM 1528 O O . CYS A 1 192 ? -17.767 11.625 2.063 1.00 41.78 192 CYS A O 1
ATOM 1530 N N . ASN A 1 193 ? -16.916 13.490 1.147 1.00 37.38 193 ASN A N 1
ATOM 1531 C CA . ASN A 1 193 ? -18.193 14.114 0.791 1.00 37.38 193 ASN A CA 1
ATOM 1532 C C . ASN A 1 193 ? -18.422 14.026 -0.729 1.00 37.38 193 ASN A C 1
ATOM 1534 O O . ASN A 1 193 ? -17.743 14.697 -1.495 1.00 37.38 193 ASN A O 1
ATOM 1538 N N . LYS A 1 194 ? -19.371 13.179 -1.173 1.00 39.75 194 LYS A N 1
ATOM 1539 C CA . LYS A 1 194 ? -19.783 13.081 -2.591 1.00 39.75 194 LYS A CA 1
ATOM 1540 C C . LYS A 1 194 ? -20.562 14.333 -3.011 1.00 39.75 194 LYS A C 1
ATOM 1542 O O . LYS A 1 194 ? -21.595 14.610 -2.410 1.00 39.75 194 LYS A O 1
ATOM 1547 N N . VAL A 1 195 ? -20.157 14.957 -4.115 1.00 45.78 195 VAL A N 1
ATOM 1548 C CA . VAL A 1 195 ? -21.025 15.729 -5.021 1.00 45.78 195 VAL A CA 1
ATOM 1549 C C . VAL A 1 195 ? -20.418 15.577 -6.424 1.00 45.78 195 VAL A C 1
ATOM 1551 O O . VAL A 1 195 ? -19.287 16.015 -6.610 1.00 45.78 195 VAL A O 1
ATOM 1554 N N . SER A 1 196 ? -21.114 14.925 -7.373 1.00 39.94 196 SER A N 1
ATOM 1555 C CA . SER A 1 196 ? -20.830 14.825 -8.837 1.00 39.94 196 SER A CA 1
ATOM 1556 C C . SER A 1 196 ? -20.527 13.414 -9.423 1.00 39.94 196 SER A C 1
ATOM 1558 O O . SER A 1 196 ? -20.183 12.485 -8.683 1.00 39.94 196 SER A O 1
ATOM 1560 N N . PRO A 1 197 ? -20.613 13.240 -10.768 1.00 39.31 197 PRO A N 1
ATOM 1561 C CA . PRO A 1 197 ? -20.425 11.968 -11.493 1.00 39.31 197 PRO A CA 1
ATOM 1562 C C . PRO A 1 197 ? -19.064 11.272 -11.298 1.00 39.31 197 PRO A C 1
ATOM 1564 O O . PRO A 1 197 ? -18.898 10.111 -11.660 1.00 39.31 197 PRO A O 1
ATOM 1567 N N . GLY A 1 198 ? -18.079 11.933 -10.678 1.00 41.16 198 GLY A N 1
ATOM 1568 C CA . GLY A 1 198 ? -16.788 11.336 -10.306 1.00 41.16 198 GLY A CA 1
ATOM 1569 C C . GLY A 1 198 ? -16.882 10.206 -9.271 1.00 41.16 198 GLY A C 1
ATOM 1570 O O . GLY A 1 198 ? -15.924 9.460 -9.088 1.00 41.16 198 GLY A O 1
ATOM 1571 N N . CYS A 1 199 ? -18.046 10.019 -8.655 1.00 49.12 199 CYS A N 1
ATOM 1572 C CA . CYS A 1 199 ? -18.354 8.931 -7.729 1.00 49.12 199 CYS A CA 1
ATOM 1573 C C . CYS A 1 199 ? -18.401 7.531 -8.372 1.00 49.12 199 CYS A C 1
ATOM 1575 O O . CYS A 1 199 ? -18.430 6.542 -7.646 1.00 49.12 199 CYS A O 1
ATOM 1577 N N . LEU A 1 200 ? -18.351 7.448 -9.708 1.00 43.69 200 LEU A N 1
ATOM 1578 C CA . LEU A 1 200 ? -18.191 6.214 -10.492 1.00 43.69 200 LEU A CA 1
ATOM 1579 C C . LEU A 1 200 ? -16.804 5.540 -10.355 1.00 43.69 200 LEU A C 1
ATOM 1581 O O . LEU A 1 200 ? -16.550 4.522 -10.993 1.00 43.69 200 LEU A O 1
ATOM 1585 N N . HIS A 1 201 ? -15.882 6.088 -9.557 1.00 49.97 201 HIS A N 1
ATOM 1586 C CA . HIS A 1 201 ? -14.506 5.582 -9.453 1.00 49.97 201 HIS A CA 1
ATOM 1587 C C . HIS A 1 201 ? -14.258 4.599 -8.307 1.00 49.97 201 HIS A C 1
ATOM 1589 O O . HIS A 1 201 ? -13.169 4.036 -8.256 1.00 49.97 201 HIS A O 1
ATOM 1595 N N . CYS A 1 202 ? -15.249 4.332 -7.446 1.00 50.38 202 CYS A N 1
ATOM 1596 C CA . CYS A 1 202 ? -15.149 3.274 -6.433 1.00 50.38 202 CYS A CA 1
ATOM 1597 C C . CYS A 1 202 ? -14.847 1.910 -7.076 1.00 50.38 202 CYS A C 1
ATOM 1599 O O . CYS A 1 202 ? -13.947 1.225 -6.608 1.00 50.38 202 CYS A O 1
ATOM 1601 N N . TYR A 1 203 ? -15.471 1.588 -8.216 1.00 52.91 203 TYR A N 1
ATOM 1602 C CA . TYR A 1 203 ? -15.175 0.364 -8.974 1.00 52.91 203 TYR A CA 1
ATOM 1603 C C . TYR A 1 203 ? -13.697 0.256 -9.358 1.00 52.91 203 TYR A C 1
ATOM 1605 O O . TYR A 1 203 ? -13.078 -0.770 -9.131 1.00 52.91 203 TYR A O 1
ATOM 1613 N N . LYS A 1 204 ? -13.081 1.349 -9.832 1.00 53.97 204 LYS A N 1
ATOM 1614 C CA . LYS A 1 204 ? -11.656 1.338 -10.206 1.00 53.97 204 LYS A CA 1
ATOM 1615 C C . LYS A 1 204 ? -10.725 1.192 -9.004 1.00 53.97 204 LYS A C 1
ATOM 1617 O O . LYS A 1 204 ? -9.602 0.733 -9.178 1.00 53.97 204 LYS A O 1
ATOM 1622 N N . VAL A 1 205 ? -11.149 1.624 -7.816 1.00 59.41 205 VAL A N 1
ATOM 1623 C CA . VAL A 1 205 ? -10.395 1.392 -6.576 1.00 59.41 205 VAL A CA 1
ATOM 1624 C C . VAL A 1 205 ? -10.475 -0.083 -6.197 1.00 59.41 205 VAL A C 1
ATOM 1626 O O . VAL A 1 205 ? -9.442 -0.673 -5.913 1.00 59.41 205 VAL A O 1
ATOM 1629 N N . PHE A 1 206 ? -11.660 -0.690 -6.275 1.00 64.69 206 PHE A N 1
ATOM 1630 C CA . PHE A 1 206 ? -11.848 -2.119 -6.019 1.00 64.69 206 PHE A CA 1
ATOM 1631 C C . PHE A 1 206 ? -11.108 -2.990 -7.052 1.00 64.69 206 PHE A C 1
ATOM 1633 O O . PHE A 1 206 ? -10.424 -3.926 -6.656 1.00 64.69 206 PHE A O 1
ATOM 1640 N N . ASP A 1 207 ? -11.089 -2.603 -8.334 1.00 64.19 207 ASP A N 1
ATOM 1641 C CA . ASP A 1 207 ? -10.263 -3.247 -9.370 1.00 64.19 207 ASP A CA 1
ATOM 1642 C C . ASP A 1 207 ? -8.763 -3.204 -9.025 1.00 64.19 207 ASP A C 1
ATOM 1644 O O . ASP A 1 207 ? -8.019 -4.141 -9.311 1.00 64.19 207 ASP A O 1
ATOM 1648 N N . VAL A 1 208 ? -8.289 -2.090 -8.450 1.00 62.56 208 VAL A N 1
ATOM 1649 C CA . VAL A 1 208 ? -6.894 -1.964 -8.004 1.00 62.56 208 VAL A CA 1
ATOM 1650 C C . VAL A 1 208 ? -6.650 -2.859 -6.799 1.00 62.56 208 VAL A C 1
ATOM 1652 O O . VAL A 1 208 ? -5.680 -3.602 -6.832 1.00 62.56 208 VAL A O 1
ATOM 1655 N N . ILE A 1 209 ? -7.529 -2.830 -5.792 1.00 65.00 209 ILE A N 1
ATOM 1656 C CA . ILE A 1 209 ? -7.424 -3.669 -4.590 1.00 65.00 209 ILE A CA 1
ATOM 1657 C C . ILE A 1 209 ? -7.356 -5.153 -4.962 1.00 65.00 209 ILE A C 1
ATOM 1659 O O . ILE A 1 209 ? -6.501 -5.872 -4.441 1.00 65.00 209 ILE A O 1
ATOM 1663 N N . TYR A 1 210 ? -8.202 -5.576 -5.902 1.00 66.62 210 TYR A N 1
ATOM 1664 C CA . TYR A 1 210 ? -8.200 -6.925 -6.455 1.00 66.62 210 TYR A CA 1
ATOM 1665 C C . TYR A 1 210 ? -6.865 -7.244 -7.145 1.00 66.62 210 TYR A C 1
ATOM 1667 O O . TYR A 1 210 ? -6.228 -8.254 -6.854 1.00 66.62 210 TYR A O 1
ATOM 1675 N N . ALA A 1 211 ? -6.382 -6.345 -8.011 1.00 67.62 211 ALA A N 1
ATOM 1676 C CA . ALA A 1 211 ? -5.109 -6.509 -8.715 1.00 67.62 211 ALA A CA 1
ATOM 1677 C C . ALA A 1 211 ? -3.868 -6.448 -7.798 1.00 67.62 211 ALA A C 1
ATOM 1679 O O . ALA A 1 211 ? -2.763 -6.775 -8.232 1.00 67.62 211 ALA A O 1
ATOM 1680 N N . THR A 1 212 ? -4.021 -6.017 -6.545 1.00 61.06 212 THR A N 1
ATOM 1681 C CA . THR A 1 212 ? -2.951 -5.920 -5.546 1.00 61.06 212 THR A CA 1
ATOM 1682 C C . THR A 1 212 ? -3.301 -6.709 -4.286 1.00 61.06 212 THR A C 1
ATOM 1684 O O . THR A 1 212 ? -3.213 -6.195 -3.170 1.00 61.06 212 THR A O 1
ATOM 1687 N N . SER A 1 213 ? -3.671 -7.977 -4.472 1.00 73.75 213 SER A N 1
ATOM 1688 C CA . SER A 1 213 ? -4.083 -8.917 -3.417 1.00 73.75 213 SER A CA 1
ATOM 1689 C C . SER A 1 213 ? -3.072 -9.110 -2.275 1.00 73.75 213 SER A C 1
ATOM 1691 O O . SER A 1 213 ? -3.467 -9.510 -1.184 1.00 73.75 213 SER A O 1
ATOM 1693 N N . ARG A 1 214 ? -1.797 -8.769 -2.502 1.00 68.19 214 ARG A N 1
ATOM 1694 C CA . ARG A 1 214 ? -0.694 -8.746 -1.517 1.00 68.19 214 ARG A CA 1
ATOM 1695 C C . ARG A 1 214 ? -0.764 -7.633 -0.461 1.00 68.19 214 ARG A C 1
ATOM 1697 O O . ARG A 1 214 ? 0.062 -7.578 0.439 1.00 68.19 214 ARG A O 1
ATOM 1704 N N . HIS A 1 215 ? -1.685 -6.682 -0.594 1.00 68.50 215 HIS A N 1
ATOM 1705 C CA . HIS A 1 215 ? -1.860 -5.604 0.381 1.00 68.50 215 HIS A CA 1
ATOM 1706 C C . HIS A 1 215 ? -3.199 -5.741 1.084 1.00 68.50 215 HIS A C 1
ATOM 1708 O O . HIS A 1 215 ? -4.214 -5.902 0.414 1.00 68.50 215 HIS A O 1
ATOM 1714 N N . THR A 1 216 ? -3.211 -5.593 2.407 1.00 70.69 216 THR A N 1
ATOM 1715 C CA . THR A 1 216 ? -4.447 -5.464 3.182 1.00 70.69 216 THR A CA 1
ATOM 1716 C C . THR A 1 216 ? -4.930 -4.016 3.156 1.00 70.69 216 THR A C 1
ATOM 1718 O O . THR A 1 216 ? -4.217 -3.099 3.567 1.00 70.69 216 THR A O 1
ATOM 1721 N N . TYR A 1 217 ? -6.154 -3.804 2.683 1.00 68.75 217 TYR A N 1
ATOM 1722 C CA . TYR A 1 217 ? -6.791 -2.496 2.589 1.00 68.75 217 TYR A CA 1
ATOM 1723 C C . TYR A 1 217 ? -7.810 -2.324 3.707 1.00 68.75 217 TYR A C 1
ATOM 1725 O O . TYR A 1 217 ? -8.901 -2.885 3.649 1.00 68.75 217 TYR A O 1
ATOM 1733 N N . GLN A 1 218 ? -7.472 -1.500 4.698 1.00 76.88 218 GLN A N 1
ATOM 1734 C CA . GLN A 1 218 ? -8.413 -1.076 5.728 1.00 76.88 218 GLN A CA 1
ATOM 1735 C C . GLN A 1 218 ? -9.273 0.092 5.213 1.00 76.88 218 GLN A C 1
ATOM 1737 O O . GLN A 1 218 ? -8.786 1.208 5.032 1.00 76.88 218 GLN A O 1
ATOM 1742 N N . ILE A 1 219 ? -10.560 -0.157 4.975 1.00 78.56 219 ILE A N 1
ATOM 1743 C CA . ILE A 1 219 ? -11.534 0.825 4.487 1.00 78.56 219 ILE A CA 1
ATOM 1744 C C . ILE A 1 219 ? -12.479 1.203 5.629 1.00 78.56 219 ILE A C 1
ATOM 1746 O O . ILE A 1 219 ? -13.262 0.380 6.091 1.00 78.56 219 ILE A O 1
ATOM 1750 N N . LEU A 1 220 ? -12.447 2.470 6.052 1.00 82.44 220 LEU A N 1
ATOM 1751 C CA . LEU A 1 220 ? -13.297 3.011 7.116 1.00 82.44 220 LEU A CA 1
ATOM 1752 C C . LEU A 1 220 ? -14.319 4.015 6.562 1.00 82.44 220 LEU A C 1
ATOM 1754 O O . LEU A 1 220 ? -13.957 4.921 5.808 1.00 82.44 220 LEU A O 1
ATOM 1758 N N . THR A 1 221 ? -15.588 3.918 6.974 1.00 73.94 221 THR A N 1
ATOM 1759 C CA . THR A 1 221 ? -16.635 4.878 6.579 1.00 73.94 221 THR A CA 1
ATOM 1760 C C . THR A 1 221 ? -17.521 5.340 7.739 1.00 73.94 221 THR A C 1
ATOM 1762 O O . THR A 1 221 ? -17.797 4.606 8.681 1.00 73.94 221 THR A O 1
ATOM 1765 N N . LYS A 1 222 ? -18.034 6.573 7.635 1.00 77.19 222 LYS A N 1
ATOM 1766 C CA . LYS A 1 222 ? -19.106 7.116 8.498 1.00 77.19 222 LYS A CA 1
ATOM 1767 C C . LYS A 1 222 ? -20.490 7.067 7.842 1.00 77.19 222 LYS A C 1
ATOM 1769 O O . LYS A 1 222 ? -21.454 7.562 8.413 1.00 77.19 222 LYS A O 1
ATOM 1774 N N . ARG A 1 223 ? -20.563 6.561 6.606 1.00 74.75 223 ARG A N 1
ATOM 1775 C CA . ARG A 1 223 ? -21.767 6.514 5.757 1.00 74.75 223 ARG A CA 1
ATOM 1776 C C . ARG A 1 223 ? -22.006 5.093 5.248 1.00 74.75 223 ARG A C 1
ATOM 1778 O O . ARG A 1 223 ? -21.847 4.854 4.045 1.00 74.75 223 ARG A O 1
ATOM 1785 N N . PRO A 1 224 ? -22.262 4.133 6.144 1.00 81.44 224 PRO A N 1
ATOM 1786 C CA . PRO A 1 224 ? -22.422 2.737 5.760 1.00 81.44 224 PRO A CA 1
ATOM 1787 C C . PRO A 1 224 ? -23.643 2.490 4.865 1.00 81.44 224 PRO A C 1
ATOM 1789 O O . PRO A 1 224 ? -23.608 1.564 4.071 1.00 81.44 224 PRO A O 1
ATOM 1792 N N . GLU A 1 225 ? -24.661 3.352 4.871 1.00 81.38 225 GLU A N 1
ATOM 1793 C CA . GLU A 1 225 ? -25.833 3.239 3.986 1.00 81.38 225 GLU A CA 1
ATOM 1794 C C . GLU A 1 225 ? -25.414 3.258 2.509 1.00 81.38 225 GLU A C 1
ATOM 1796 O O . GLU A 1 225 ? -25.881 2.466 1.698 1.00 81.38 225 GLU A O 1
ATOM 1801 N N . ARG A 1 226 ? -24.449 4.124 2.168 1.00 74.12 226 ARG A N 1
ATOM 1802 C CA . ARG A 1 226 ? -23.879 4.191 0.812 1.00 74.12 226 ARG A CA 1
ATOM 1803 C C . ARG A 1 226 ? -23.077 2.953 0.456 1.00 74.12 226 ARG A C 1
ATOM 1805 O O . ARG A 1 226 ? -22.932 2.633 -0.716 1.00 74.12 226 ARG A O 1
ATOM 1812 N N . LEU A 1 227 ? -22.461 2.332 1.453 1.00 74.25 227 LEU A N 1
ATOM 1813 C CA . LEU A 1 227 ? -21.672 1.131 1.250 1.00 74.25 227 LEU A CA 1
ATOM 1814 C C . LEU A 1 227 ? -22.592 -0.063 0.996 1.00 74.25 227 LEU A C 1
ATOM 1816 O O . LEU A 1 227 ? -22.326 -0.812 0.068 1.00 74.25 227 LEU A O 1
ATOM 1820 N N . VAL A 1 228 ? -23.701 -0.160 1.734 1.00 80.56 228 VAL A N 1
ATOM 1821 C CA . VAL A 1 228 ? -24.780 -1.128 1.489 1.00 80.56 228 VAL A CA 1
ATOM 1822 C C . VAL A 1 228 ? -25.370 -0.947 0.088 1.00 80.56 228 VAL A C 1
ATOM 1824 O O . VAL A 1 228 ? -25.469 -1.919 -0.649 1.00 80.56 228 VAL A O 1
ATOM 1827 N N . GLU A 1 229 ? -25.678 0.288 -0.324 1.00 77.62 229 GLU A N 1
ATOM 1828 C CA . GLU A 1 229 ? -26.191 0.589 -1.673 1.00 77.62 229 GLU A CA 1
ATOM 1829 C C . GLU A 1 229 ? -25.229 0.134 -2.786 1.00 77.62 229 GLU A C 1
ATOM 1831 O O . GLU A 1 229 ? -25.653 -0.379 -3.817 1.00 77.62 229 GLU A O 1
ATOM 1836 N N . LEU A 1 230 ? -23.920 0.320 -2.586 1.00 72.81 230 LEU A N 1
ATOM 1837 C CA . LEU A 1 230 ? -22.903 -0.023 -3.583 1.00 72.81 230 LEU A CA 1
ATOM 1838 C C . LEU A 1 230 ? -22.468 -1.490 -3.533 1.00 72.81 230 LEU A C 1
ATOM 1840 O O . LEU A 1 230 ? -21.893 -1.969 -4.510 1.00 72.81 230 LEU A O 1
ATOM 1844 N N . ALA A 1 231 ? -22.706 -2.191 -2.423 1.00 82.31 231 ALA A N 1
ATOM 1845 C CA . ALA A 1 231 ? -22.181 -3.530 -2.194 1.00 82.31 231 ALA A CA 1
ATOM 1846 C C . ALA A 1 231 ? -22.546 -4.543 -3.297 1.00 82.31 231 ALA A C 1
ATOM 1848 O O . ALA A 1 231 ? -21.643 -5.252 -3.734 1.00 82.31 231 ALA A O 1
ATOM 1849 N N . PRO A 1 232 ? -23.784 -4.572 -3.839 1.00 81.44 232 PRO A N 1
ATOM 1850 C CA . PRO A 1 232 ? -24.146 -5.489 -4.925 1.00 81.44 232 PRO A CA 1
ATOM 1851 C C . PRO A 1 232 ? -23.371 -5.276 -6.232 1.00 81.44 232 PRO A C 1
ATOM 1853 O O . PRO A 1 232 ? -23.437 -6.109 -7.132 1.00 81.44 232 PRO A O 1
ATOM 1856 N N . HIS A 1 233 ? -22.677 -4.147 -6.374 1.00 76.19 233 HIS A N 1
ATOM 1857 C CA . HIS A 1 233 ? -21.950 -3.788 -7.587 1.00 76.19 233 HIS A CA 1
ATOM 1858 C C . HIS A 1 233 ? -20.423 -3.865 -7.422 1.00 76.19 233 HIS A C 1
ATOM 1860 O O . HIS A 1 233 ? -19.698 -3.668 -8.398 1.00 76.19 233 HIS A O 1
ATOM 1866 N N . LEU A 1 234 ? -19.922 -4.106 -6.208 1.00 74.44 234 LEU A N 1
ATOM 1867 C CA . LEU A 1 234 ? -18.497 -4.117 -5.876 1.00 74.44 234 LEU A CA 1
ATOM 1868 C C . LEU A 1 234 ? -18.026 -5.536 -5.541 1.00 74.44 234 LEU A C 1
ATOM 1870 O O . LEU A 1 234 ? -18.770 -6.313 -4.952 1.00 74.44 234 LEU A O 1
ATOM 1874 N N . ASP A 1 235 ? -16.775 -5.851 -5.882 1.00 79.19 235 ASP A N 1
ATOM 1875 C CA . ASP A 1 235 ? -16.166 -7.149 -5.573 1.00 79.19 235 ASP A CA 1
ATOM 1876 C C . ASP A 1 235 ? -15.316 -7.084 -4.294 1.00 79.19 235 ASP A C 1
ATOM 1878 O O . ASP A 1 235 ? -14.251 -6.462 -4.261 1.00 79.19 235 ASP A O 1
ATOM 1882 N N . PHE A 1 236 ? -15.794 -7.710 -3.219 1.00 81.69 236 PHE A N 1
ATOM 1883 C CA . PHE A 1 236 ? -15.137 -7.684 -1.913 1.00 81.69 236 PHE A CA 1
ATOM 1884 C C . PHE A 1 236 ? -14.116 -8.815 -1.786 1.00 81.69 236 PHE A C 1
ATOM 1886 O O . PHE A 1 236 ? -14.383 -9.866 -1.207 1.00 81.69 236 PHE A O 1
ATOM 1893 N N . HIS A 1 237 ? -12.921 -8.576 -2.324 1.00 83.12 237 HIS A N 1
ATOM 1894 C CA . HIS A 1 237 ? -11.796 -9.499 -2.212 1.00 83.12 237 HIS A CA 1
ATOM 1895 C C . HIS A 1 237 ? -11.305 -9.649 -0.755 1.00 83.12 237 HIS A C 1
ATOM 1897 O O . HIS A 1 237 ? -11.403 -8.729 0.059 1.00 83.12 237 HIS A O 1
ATOM 1903 N N . LYS A 1 238 ? -10.693 -10.799 -0.435 1.00 87.88 238 LYS A N 1
ATOM 1904 C CA . LYS A 1 238 ? -10.265 -11.181 0.928 1.00 87.88 238 LYS A CA 1
ATOM 1905 C C . LYS A 1 238 ? -9.289 -10.227 1.623 1.00 87.88 238 LYS A C 1
ATOM 1907 O O . LYS A 1 238 ? -9.157 -10.257 2.840 1.00 87.88 238 LYS A O 1
ATOM 1912 N N . ASN A 1 239 ? -8.595 -9.392 0.856 1.00 80.06 239 ASN A N 1
ATOM 1913 C CA . ASN A 1 239 ? -7.647 -8.406 1.366 1.00 80.06 239 ASN A CA 1
ATOM 1914 C C . ASN A 1 239 ? -8.313 -7.064 1.725 1.00 80.06 239 ASN A C 1
ATOM 1916 O O . ASN A 1 239 ? -7.610 -6.091 1.991 1.00 80.06 239 ASN A O 1
ATOM 1920 N N . ILE A 1 240 ? -9.647 -6.988 1.720 1.00 82.31 240 ILE A N 1
ATOM 1921 C CA . ILE A 1 240 ? -10.412 -5.822 2.165 1.00 82.31 240 ILE A CA 1
ATOM 1922 C C . ILE A 1 240 ? -10.868 -6.037 3.603 1.00 82.31 240 ILE A C 1
ATOM 1924 O O . ILE A 1 240 ? -11.655 -6.936 3.899 1.00 82.31 240 ILE A O 1
ATOM 1928 N N . TRP A 1 241 ? -10.401 -5.167 4.492 1.00 85.81 241 TRP A N 1
ATOM 1929 C CA . TRP A 1 241 ? -10.884 -5.059 5.863 1.00 85.81 241 TRP A CA 1
ATOM 1930 C C . TRP A 1 241 ? -11.801 -3.853 5.938 1.00 85.81 241 TRP A C 1
ATOM 1932 O O . TRP A 1 241 ? -11.394 -2.731 5.636 1.00 85.81 241 TRP A O 1
ATOM 1942 N N . LEU A 1 242 ? -13.052 -4.073 6.309 1.00 87.50 242 LEU A N 1
ATOM 1943 C CA . LEU A 1 242 ? -14.102 -3.078 6.188 1.00 87.50 242 LEU A CA 1
ATOM 1944 C C . LEU A 1 242 ? -14.582 -2.645 7.560 1.00 87.50 242 LEU A C 1
ATOM 1946 O O . LEU A 1 242 ? -14.849 -3.479 8.417 1.00 87.50 242 LEU A O 1
ATOM 1950 N N . GLY A 1 243 ? -14.735 -1.346 7.771 1.00 90.06 243 GLY A N 1
ATOM 1951 C CA . GLY A 1 243 ? -15.159 -0.857 9.067 1.00 90.06 243 GLY A CA 1
ATOM 1952 C C . GLY A 1 243 ? -16.005 0.391 9.032 1.00 90.06 243 GLY A C 1
ATOM 1953 O O . GLY A 1 243 ? -16.042 1.150 8.056 1.00 90.06 243 GLY A O 1
ATOM 1954 N N . VAL A 1 244 ? -16.689 0.603 10.150 1.00 84.75 244 VAL A N 1
ATOM 1955 C CA . VAL A 1 244 ? -17.524 1.779 10.391 1.00 84.75 244 VAL A CA 1
ATOM 1956 C C . VAL A 1 244 ? -17.032 2.547 11.605 1.00 84.75 244 VAL A C 1
ATOM 1958 O O . VAL A 1 244 ? -16.556 1.962 12.579 1.00 84.75 244 VAL A O 1
ATOM 1961 N N . SER A 1 245 ? -17.138 3.876 11.552 1.00 86.12 245 SER A N 1
ATOM 1962 C CA . SER A 1 245 ? -16.888 4.698 12.738 1.00 86.12 245 SER A CA 1
ATOM 1963 C C . SER A 1 245 ? -18.097 4.662 13.670 1.00 86.12 245 SER A C 1
ATOM 1965 O O . SER A 1 245 ? -19.221 4.894 13.215 1.00 86.12 245 SER A O 1
ATOM 1967 N N . VAL A 1 246 ? -17.860 4.430 14.961 1.00 93.38 246 VAL A N 1
ATOM 1968 C CA . VAL A 1 246 ? -18.877 4.425 16.024 1.00 93.38 246 VAL A CA 1
ATOM 1969 C C . VAL A 1 246 ? -18.381 5.314 17.162 1.00 93.38 246 VAL A C 1
ATOM 1971 O O . VAL A 1 246 ? -17.809 4.855 18.140 1.00 93.38 246 VAL A O 1
ATOM 1974 N N . GLU A 1 247 ? -18.527 6.628 17.006 1.00 91.31 247 GLU A N 1
ATOM 1975 C CA . GLU A 1 247 ? -17.932 7.588 17.947 1.00 91.31 247 GLU A CA 1
ATOM 1976 C C . GLU A 1 247 ? -18.693 7.695 19.282 1.00 91.31 247 GLU A C 1
ATOM 1978 O O . GLU A 1 247 ? -18.132 8.145 20.276 1.00 91.31 247 GLU A O 1
ATOM 1983 N N . ASN A 1 248 ? -19.982 7.339 19.308 1.00 94.31 248 ASN A N 1
ATOM 1984 C CA . ASN A 1 248 ? -20.849 7.341 20.493 1.00 94.31 248 ASN A CA 1
ATOM 1985 C C . ASN A 1 248 ? -22.085 6.445 20.268 1.00 94.31 248 ASN A C 1
ATOM 1987 O O . ASN A 1 248 ? -22.315 5.968 19.152 1.00 94.31 248 ASN A O 1
ATOM 1991 N N . GLN A 1 249 ? -22.895 6.254 21.317 1.00 96.88 249 GLN A N 1
ATOM 1992 C CA . GLN A 1 249 ? -24.026 5.319 21.322 1.00 96.88 249 GLN A CA 1
ATOM 1993 C C . GLN A 1 249 ? -25.052 5.578 20.204 1.00 96.88 249 GLN A C 1
ATOM 1995 O O . GLN A 1 249 ? -25.644 4.634 19.685 1.00 96.88 249 GLN A O 1
ATOM 2000 N N . ASN A 1 250 ? -25.224 6.831 19.767 1.00 95.69 250 ASN A N 1
ATOM 2001 C CA . ASN A 1 250 ? -26.180 7.179 18.707 1.00 95.69 250 ASN A CA 1
ATOM 2002 C C . ASN A 1 250 ? -25.778 6.620 17.332 1.00 95.69 250 ASN A C 1
ATOM 2004 O O . ASN A 1 250 ? -26.599 6.598 16.418 1.00 95.69 250 ASN A O 1
ATOM 2008 N N . TYR A 1 251 ? -24.525 6.187 17.165 1.00 92.38 251 TYR A N 1
ATOM 2009 C CA . TYR A 1 251 ? -24.004 5.643 15.910 1.00 92.38 251 TYR A CA 1
ATOM 2010 C C . TYR A 1 251 ? -23.832 4.122 15.918 1.00 92.38 251 TYR A C 1
ATOM 2012 O O . TYR A 1 251 ? -23.363 3.569 14.925 1.00 92.38 251 TYR A O 1
ATOM 2020 N N . VAL A 1 252 ? -24.236 3.433 16.989 1.00 96.75 252 VAL A N 1
ATOM 2021 C CA . VAL A 1 252 ? -24.131 1.966 17.106 1.00 96.75 252 VAL A CA 1
ATOM 2022 C C . VAL A 1 252 ? -24.955 1.243 16.032 1.00 96.75 252 VAL A C 1
ATOM 2024 O O . VAL A 1 252 ? -24.542 0.194 15.550 1.00 96.75 252 VAL A O 1
ATOM 2027 N N . SER A 1 253 ? -26.037 1.846 15.531 1.00 96.00 253 SER A N 1
ATOM 2028 C CA . SER A 1 253 ? -26.822 1.302 14.408 1.00 96.00 253 SER A CA 1
ATOM 2029 C C . SER A 1 253 ? -26.026 1.144 13.101 1.00 96.00 253 SER A C 1
ATOM 2031 O O . SER A 1 253 ? -26.411 0.371 12.225 1.00 96.00 253 SER A O 1
ATOM 2033 N N . ARG A 1 254 ? -24.874 1.817 12.952 1.00 94.56 254 ARG A N 1
ATOM 2034 C CA . ARG A 1 254 ? -23.975 1.634 11.797 1.00 94.56 254 ARG A CA 1
ATOM 2035 C C . ARG A 1 254 ? -23.389 0.224 11.722 1.00 94.56 254 ARG A C 1
ATOM 2037 O O . ARG A 1 254 ? -23.024 -0.214 10.632 1.00 94.56 254 ARG A O 1
ATOM 2044 N N . ILE A 1 255 ? -23.301 -0.472 12.855 1.00 97.44 255 ILE A N 1
ATOM 2045 C CA . ILE A 1 255 ? -22.800 -1.848 12.939 1.00 97.44 255 ILE A CA 1
ATOM 2046 C C . ILE A 1 255 ? -23.735 -2.787 12.167 1.00 97.44 255 ILE A C 1
ATOM 2048 O O . ILE A 1 255 ? -23.270 -3.619 11.389 1.00 97.44 255 ILE A O 1
ATOM 2052 N N . ASP A 1 256 ? -25.051 -2.592 12.280 1.00 97.19 256 ASP A N 1
ATOM 2053 C CA . ASP A 1 256 ? -26.045 -3.391 11.553 1.00 97.19 256 ASP A CA 1
ATOM 2054 C C . ASP A 1 256 ? -25.960 -3.207 10.037 1.00 97.19 256 ASP A C 1
ATOM 2056 O O . ASP A 1 256 ? -26.188 -4.146 9.276 1.00 97.19 256 ASP A O 1
ATOM 2060 N N . LEU A 1 257 ? -25.583 -2.012 9.581 1.00 94.81 257 LEU A N 1
ATOM 2061 C CA . LEU A 1 257 ? -25.352 -1.746 8.163 1.00 94.81 257 LEU A CA 1
ATOM 2062 C C . LEU A 1 257 ? -24.045 -2.383 7.672 1.00 94.81 257 LEU A C 1
ATOM 2064 O O . LEU A 1 257 ? -24.012 -2.920 6.570 1.00 94.81 257 LEU A O 1
ATOM 2068 N N . LEU A 1 258 ? -22.981 -2.394 8.486 1.00 94.50 258 LEU A N 1
ATOM 2069 C CA . LEU A 1 258 ? -21.730 -3.088 8.145 1.00 94.50 258 LEU A CA 1
ATOM 2070 C C . LEU A 1 258 ? -21.949 -4.596 7.938 1.00 94.50 258 LEU A C 1
ATOM 2072 O O . LEU A 1 258 ? -21.363 -5.189 7.033 1.00 94.50 258 LEU A O 1
ATOM 2076 N N . ARG A 1 259 ? -22.823 -5.214 8.740 1.00 95.56 259 ARG A N 1
ATOM 2077 C CA . ARG A 1 259 ? -23.167 -6.644 8.633 1.00 95.56 259 ARG A CA 1
ATOM 2078 C C . ARG A 1 259 ? -23.827 -7.018 7.309 1.00 95.56 259 ARG A C 1
ATOM 2080 O O . ARG A 1 259 ? -23.697 -8.157 6.877 1.00 95.56 259 ARG A O 1
ATOM 2087 N N . GLN A 1 260 ? -24.509 -6.074 6.666 1.00 94.19 260 GLN A N 1
ATOM 2088 C CA . GLN A 1 260 ? -25.177 -6.300 5.380 1.00 94.19 260 GLN A CA 1
ATOM 2089 C C . GLN A 1 260 ? -24.195 -6.333 4.203 1.00 94.19 260 GLN A C 1
ATOM 2091 O O . GLN A 1 260 ? -24.561 -6.756 3.109 1.00 94.19 260 GLN A O 1
ATOM 2096 N N . VAL A 1 261 ? -22.953 -5.887 4.409 1.00 90.56 261 VAL A N 1
ATOM 2097 C CA . VAL A 1 261 ? -21.938 -5.811 3.358 1.00 90.56 261 VAL A CA 1
ATOM 2098 C C . VAL A 1 261 ? -21.047 -7.059 3.401 1.00 90.56 261 VAL A C 1
ATOM 2100 O O . VAL A 1 261 ? -20.622 -7.468 4.492 1.00 90.56 261 VAL A O 1
ATOM 2103 N N . PRO A 1 262 ? -20.722 -7.674 2.247 1.00 89.12 262 PRO A N 1
ATOM 2104 C CA . PRO A 1 262 ? -19.727 -8.738 2.183 1.00 89.12 262 PRO A CA 1
ATOM 2105 C C . PRO A 1 262 ? -18.360 -8.201 2.621 1.00 89.12 262 PRO A C 1
ATOM 2107 O O . PRO A 1 262 ? -17.852 -7.241 2.053 1.00 89.12 262 PRO A O 1
ATOM 2110 N N . ALA A 1 263 ? -17.769 -8.788 3.656 1.00 87.81 263 ALA A N 1
ATOM 2111 C CA . ALA A 1 263 ? -16.432 -8.444 4.119 1.00 87.81 263 ALA A CA 1
ATOM 2112 C C . ALA A 1 263 ? -15.810 -9.649 4.819 1.00 87.81 263 ALA A C 1
ATOM 2114 O O . ALA A 1 263 ? -16.489 -10.331 5.592 1.00 87.81 263 ALA A O 1
ATOM 2115 N N . ASN A 1 264 ? -14.527 -9.884 4.550 1.00 89.19 264 ASN A N 1
ATOM 2116 C CA . ASN A 1 264 ? -13.754 -10.934 5.209 1.00 89.19 264 ASN A CA 1
ATOM 2117 C C . ASN A 1 264 ? -13.381 -10.550 6.637 1.00 89.19 264 ASN A C 1
ATOM 2119 O O . ASN A 1 264 ? -13.402 -11.402 7.510 1.00 89.19 264 ASN A O 1
ATOM 2123 N N . VAL A 1 265 ? -13.069 -9.272 6.855 1.00 92.44 265 VAL A N 1
ATOM 2124 C CA . VAL A 1 265 ? -12.825 -8.707 8.182 1.00 92.44 265 VAL A CA 1
ATOM 2125 C C . VAL A 1 265 ? -13.709 -7.483 8.349 1.00 92.44 265 VAL A C 1
ATOM 2127 O O . VAL A 1 265 ? -13.696 -6.577 7.508 1.00 92.44 265 VAL A O 1
ATOM 2130 N N . ARG A 1 266 ? -14.462 -7.448 9.445 1.00 96.50 266 ARG A N 1
ATOM 2131 C CA . ARG A 1 266 ? -15.311 -6.342 9.879 1.00 96.50 266 ARG A CA 1
ATOM 2132 C C . ARG A 1 266 ? -14.738 -5.728 11.141 1.00 96.50 266 ARG A C 1
ATOM 2134 O O . ARG A 1 266 ? -14.595 -6.409 12.152 1.00 96.50 266 ARG A O 1
ATOM 2141 N N . PHE A 1 267 ? -14.452 -4.430 11.103 1.00 96.06 267 PHE A N 1
ATOM 2142 C CA . PHE A 1 267 ? -13.918 -3.724 12.262 1.00 96.06 267 PHE A CA 1
ATOM 2143 C C . PHE A 1 267 ? -14.730 -2.489 12.657 1.00 96.06 267 PHE A C 1
ATOM 2145 O O . PHE A 1 267 ? -15.349 -1.818 11.829 1.00 96.06 267 PHE A O 1
ATOM 2152 N N . LEU A 1 268 ? -14.698 -2.157 13.943 1.00 96.38 268 LEU A N 1
ATOM 2153 C CA . LEU A 1 268 ? -15.292 -0.942 14.491 1.00 96.38 268 LEU A CA 1
ATOM 2154 C C . LEU A 1 268 ? -14.186 0.045 14.837 1.00 96.38 268 LEU A C 1
ATOM 2156 O O . LEU A 1 268 ? -13.250 -0.295 15.552 1.00 96.38 268 LEU A O 1
ATOM 2160 N N . SER A 1 269 ? -14.297 1.279 14.354 1.00 92.00 269 SER A N 1
ATOM 2161 C CA . SER A 1 269 ? -13.426 2.371 14.793 1.00 92.00 269 SER A CA 1
ATOM 2162 C C . SER A 1 269 ? -14.204 3.277 15.738 1.00 92.00 269 SER A C 1
ATOM 2164 O O . SER A 1 269 ? -14.983 4.135 15.315 1.00 92.00 269 SER A O 1
ATOM 2166 N N . CYS A 1 270 ? -13.998 3.084 17.033 1.00 94.31 270 CYS A N 1
ATOM 2167 C CA . CYS A 1 270 ? -14.571 3.910 18.085 1.00 94.31 270 CYS A CA 1
ATOM 2168 C C . CYS A 1 270 ? -13.664 5.129 18.318 1.00 94.31 270 CYS A C 1
ATOM 2170 O O . CYS A 1 270 ? -13.047 5.282 19.372 1.00 94.31 270 CYS A O 1
ATOM 2172 N N . GLU A 1 271 ? -13.516 5.954 17.272 1.00 85.94 271 GLU A N 1
ATOM 2173 C CA . GLU A 1 271 ? -12.571 7.072 17.222 1.00 85.94 271 GLU A CA 1
ATOM 2174 C C . GLU A 1 271 ? -13.145 8.346 16.553 1.00 85.94 271 GLU A C 1
ATOM 2176 O O . GLU A 1 271 ? -13.633 8.291 15.417 1.00 85.94 271 GLU A O 1
ATOM 2181 N N . PRO A 1 272 ? -12.992 9.530 17.182 1.00 89.19 272 PRO A N 1
ATOM 2182 C CA . PRO A 1 272 ? -12.691 9.680 18.605 1.00 89.19 272 PRO A CA 1
ATOM 2183 C C . PRO A 1 272 ? -13.813 9.049 19.444 1.00 89.19 272 PRO A C 1
ATOM 2185 O O . PRO A 1 272 ? -14.979 9.167 19.072 1.00 89.19 272 PRO A O 1
ATOM 2188 N N . LEU A 1 273 ? -13.484 8.398 20.560 1.00 93.38 273 LEU A N 1
ATOM 2189 C CA . LEU A 1 273 ? -14.498 7.904 21.492 1.00 93.38 273 LEU A CA 1
ATOM 2190 C C . LEU A 1 273 ? -15.086 9.078 22.288 1.00 93.38 273 LEU A C 1
ATOM 2192 O O . LEU A 1 273 ? -14.376 9.762 23.026 1.00 93.38 273 LEU A O 1
ATOM 2196 N N . LEU A 1 274 ? -16.383 9.332 22.116 1.00 92.19 274 LEU A N 1
ATOM 2197 C CA . LEU A 1 274 ? -17.087 10.503 22.656 1.00 92.19 274 LEU A CA 1
ATOM 2198 C C . LEU A 1 274 ? -18.111 10.160 23.746 1.00 92.19 274 LEU A C 1
ATOM 2200 O O . LEU A 1 274 ? -18.870 11.034 24.162 1.00 92.19 274 LEU A O 1
ATOM 2204 N N . GLY A 1 275 ? -18.152 8.909 24.194 1.00 94.19 275 GLY A N 1
ATOM 2205 C CA . GLY A 1 275 ? -19.034 8.437 25.256 1.00 94.19 275 GLY A CA 1
ATOM 2206 C C . GLY A 1 275 ? -18.922 6.924 25.448 1.00 94.19 275 GLY A C 1
ATOM 2207 O O . GLY A 1 275 ? -18.225 6.274 24.666 1.00 94.19 275 GLY A O 1
ATOM 2208 N N . PRO A 1 276 ? -19.608 6.362 26.458 1.00 97.00 276 PRO A N 1
ATOM 2209 C CA . PRO A 1 276 ? -19.696 4.916 26.632 1.00 97.00 276 PRO A CA 1
ATOM 2210 C C . PRO A 1 276 ? -20.434 4.276 25.449 1.00 97.00 276 PRO A C 1
ATOM 2212 O O . PRO A 1 276 ? -21.304 4.905 24.834 1.00 97.00 276 PRO A O 1
ATOM 2215 N N . LEU A 1 277 ? -20.081 3.028 25.144 1.00 97.75 277 LEU A N 1
ATOM 2216 C CA . LEU A 1 277 ? -20.662 2.247 24.056 1.00 97.75 277 LEU A CA 1
ATOM 2217 C C . LEU A 1 277 ? -21.063 0.869 24.566 1.00 97.75 277 LEU A C 1
ATOM 2219 O O . LEU A 1 277 ? -20.231 0.157 25.111 1.00 97.75 277 LEU A O 1
ATOM 2223 N N . ASN A 1 278 ? -22.306 0.473 24.321 1.00 96.75 278 ASN A N 1
ATOM 2224 C CA . ASN A 1 278 ? -22.720 -0.923 24.398 1.00 96.75 278 ASN A CA 1
ATOM 2225 C C . ASN A 1 278 ? -22.744 -1.492 22.976 1.00 96.75 278 ASN A C 1
ATOM 2227 O O . ASN A 1 278 ? -23.549 -1.039 22.149 1.00 96.75 278 ASN A O 1
ATOM 2231 N N . LEU A 1 279 ? -21.830 -2.418 22.684 1.00 97.12 279 LEU A N 1
ATOM 2232 C CA . LEU A 1 279 ? -21.577 -2.918 21.337 1.00 97.12 279 LEU A CA 1
ATOM 2233 C C . LEU A 1 279 ? -22.076 -4.354 21.177 1.00 97.12 279 LEU A C 1
ATOM 2235 O O . LEU A 1 279 ? -21.825 -5.232 21.995 1.00 97.12 279 LEU A O 1
ATOM 2239 N N . ASP A 1 280 ? -22.757 -4.603 20.065 1.00 96.38 280 ASP A N 1
ATOM 2240 C CA . ASP A 1 280 ? -23.056 -5.955 19.611 1.00 96.38 280 ASP A CA 1
ATOM 2241 C C . ASP A 1 280 ? -21.927 -6.415 18.687 1.00 96.38 280 ASP A C 1
ATOM 2243 O O . ASP A 1 280 ? -21.716 -5.810 17.633 1.00 96.38 280 ASP A O 1
ATOM 2247 N N . PHE A 1 281 ? -21.225 -7.483 19.059 1.00 96.62 281 PHE A N 1
ATOM 2248 C CA . PHE A 1 281 ? -20.071 -7.998 18.318 1.00 96.62 281 PHE A CA 1
ATOM 2249 C C . PHE A 1 281 ? -20.388 -9.132 17.347 1.00 96.62 281 PHE A C 1
ATOM 2251 O O . PHE A 1 281 ? -19.478 -9.676 16.728 1.00 96.62 281 PHE A O 1
ATOM 225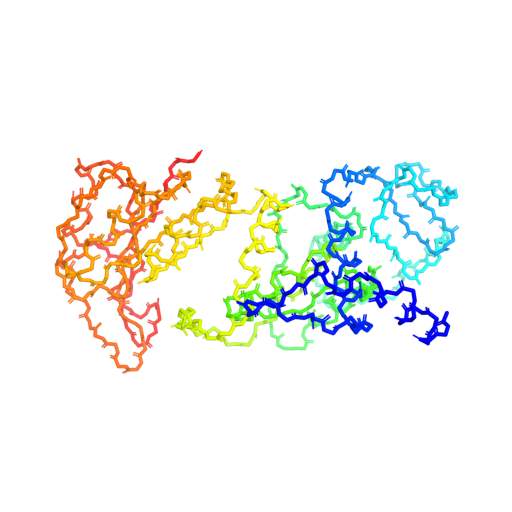8 N N . ARG A 1 282 ? -21.661 -9.503 17.161 1.00 95.62 282 ARG A N 1
ATOM 2259 C CA . ARG A 1 282 ? -22.010 -10.538 16.176 1.00 95.62 282 ARG A CA 1
ATOM 2260 C C . ARG A 1 282 ? -21.444 -10.167 14.804 1.00 95.62 282 ARG A C 1
ATOM 2262 O O . ARG A 1 282 ? -21.768 -9.096 14.279 1.00 95.62 282 ARG A O 1
ATOM 2269 N N . ASN A 1 283 ? -20.632 -11.062 14.240 1.00 95.44 283 ASN A N 1
ATOM 2270 C CA . ASN A 1 283 ? -19.908 -10.883 12.978 1.00 95.44 283 ASN A CA 1
ATOM 2271 C C . ASN A 1 283 ? -19.008 -9.633 12.951 1.00 95.44 283 ASN A C 1
ATOM 2273 O O . ASN A 1 283 ? -18.972 -8.933 11.940 1.00 95.44 283 ASN A O 1
ATOM 2277 N N . ILE A 1 284 ? -18.334 -9.320 14.057 1.00 97.44 284 ILE A N 1
ATOM 2278 C CA . ILE A 1 284 ? -17.318 -8.269 14.154 1.00 97.44 284 ILE A CA 1
ATOM 2279 C C . ILE A 1 284 ? -16.015 -8.911 14.615 1.00 97.44 284 ILE A C 1
ATOM 2281 O O . ILE A 1 284 ? -15.997 -9.608 15.621 1.00 97.44 284 ILE A O 1
ATOM 2285 N N . ASP A 1 285 ? -14.935 -8.637 13.892 1.00 97.38 285 ASP A N 1
ATOM 2286 C CA . ASP A 1 285 ? -13.649 -9.309 14.084 1.00 97.38 285 ASP A CA 1
ATOM 2287 C C . ASP A 1 285 ? -12.656 -8.448 14.871 1.00 97.38 285 ASP A C 1
ATOM 2289 O O . ASP A 1 285 ? -11.722 -8.965 15.481 1.00 97.38 285 ASP A O 1
ATOM 2293 N N . TRP A 1 286 ? -12.827 -7.120 14.848 1.00 97.50 286 TRP A N 1
ATOM 2294 C CA . TRP A 1 286 ? -11.848 -6.204 15.432 1.00 97.50 286 TRP A CA 1
ATOM 2295 C C . TRP A 1 286 ? -12.451 -4.881 15.909 1.00 97.50 286 TRP A C 1
ATOM 2297 O O . TRP A 1 286 ? -13.272 -4.267 15.226 1.00 97.50 286 TRP A O 1
ATOM 2307 N N . VAL A 1 287 ? -12.008 -4.387 17.062 1.00 97.75 287 VAL A N 1
ATOM 2308 C CA . VAL A 1 287 ? -12.438 -3.098 17.615 1.00 97.75 287 VAL A CA 1
ATOM 2309 C C . VAL A 1 287 ? -11.228 -2.231 17.920 1.00 97.75 287 VAL A C 1
ATOM 2311 O O . VAL A 1 287 ? -10.325 -2.616 18.656 1.00 97.75 287 VAL A O 1
ATOM 2314 N N . ILE A 1 288 ? -11.234 -1.023 17.363 1.00 94.69 288 ILE A N 1
ATOM 2315 C CA . ILE A 1 288 ? -10.198 -0.012 17.545 1.00 94.69 288 ILE A CA 1
ATOM 2316 C C . ILE A 1 288 ? -10.774 1.116 18.393 1.00 94.69 288 ILE A C 1
ATOM 2318 O O . ILE A 1 288 ? -11.788 1.712 18.025 1.00 94.69 288 ILE A O 1
ATOM 2322 N N . VAL A 1 289 ? -10.106 1.450 19.494 1.00 95.56 289 VAL A N 1
ATOM 2323 C CA . VAL A 1 289 ? -10.499 2.543 20.390 1.00 95.56 289 VAL A CA 1
ATOM 2324 C C . VAL A 1 289 ? -9.404 3.598 20.465 1.00 95.56 289 VAL A C 1
ATOM 2326 O O . VAL A 1 289 ? -8.217 3.291 20.600 1.00 95.56 289 VAL A O 1
ATOM 2329 N N . GLY A 1 290 ? -9.801 4.867 20.407 1.00 90.38 290 GLY A N 1
ATOM 2330 C CA . GLY A 1 290 ? -8.870 5.984 20.483 1.00 90.38 290 GLY A CA 1
ATOM 2331 C C . GLY A 1 290 ? -9.543 7.323 20.769 1.00 90.38 290 GLY A C 1
ATOM 2332 O O . GLY A 1 290 ? -10.644 7.613 20.299 1.00 90.38 290 GLY A O 1
ATOM 2333 N N . GLY A 1 291 ? -8.855 8.162 21.539 1.00 87.19 291 GLY A N 1
ATOM 2334 C CA . GLY A 1 291 ? -9.291 9.523 21.838 1.00 87.19 291 GLY A CA 1
ATOM 2335 C C . GLY A 1 291 ? -8.946 10.550 20.756 1.00 87.19 291 GLY A C 1
ATOM 2336 O O . GLY A 1 291 ? -8.204 10.296 19.802 1.00 87.19 291 GLY A O 1
ATOM 2337 N N . GLU A 1 292 ? -9.492 11.755 20.917 1.00 85.44 292 GLU A N 1
ATOM 2338 C CA . GLU A 1 292 ? -9.334 12.852 19.960 1.00 85.44 292 GLU A CA 1
ATOM 2339 C C . GLU A 1 292 ? -7.899 13.403 19.948 1.00 85.44 292 GLU A C 1
ATOM 2341 O O . GLU A 1 292 ? -7.194 13.420 20.957 1.00 85.44 292 GLU A O 1
ATOM 2346 N N . SER A 1 293 ? -7.441 13.865 18.783 1.00 77.19 293 SER A N 1
ATOM 2347 C CA . SER A 1 293 ? -6.121 14.481 18.616 1.00 77.19 293 SER A CA 1
ATOM 2348 C C . SER A 1 293 ? -6.239 15.895 18.055 1.00 77.19 293 SER A C 1
ATOM 2350 O O . SER A 1 293 ? -7.091 16.162 17.211 1.00 77.19 293 SER A O 1
ATOM 2352 N N . GLY A 1 294 ? -5.353 16.796 18.482 1.00 76.38 294 GLY A N 1
ATOM 2353 C CA . GLY A 1 294 ? -5.231 18.148 17.928 1.00 76.38 294 GLY A CA 1
ATOM 2354 C C . GLY A 1 294 ? -5.402 19.266 18.956 1.00 76.38 294 GLY A C 1
ATOM 2355 O O . GLY A 1 294 ? -5.515 19.039 20.160 1.00 76.38 294 GLY A O 1
ATOM 2356 N N . GLN A 1 295 ? -5.397 20.516 18.483 1.00 72.25 295 GLN A N 1
ATOM 2357 C CA . GLN A 1 295 ? -5.367 21.684 19.376 1.00 72.25 295 GLN A CA 1
ATOM 2358 C C . GLN A 1 295 ? -6.602 21.822 20.278 1.00 72.25 295 GLN A C 1
ATOM 2360 O O . GLN A 1 295 ? -6.484 22.394 21.354 1.00 72.25 295 GLN A O 1
ATOM 2365 N N . LYS A 1 296 ? -7.756 21.283 19.864 1.00 79.75 296 LYS A N 1
ATOM 2366 C CA . LYS A 1 296 ? -9.019 21.301 20.624 1.00 79.75 296 LYS A CA 1
ATOM 2367 C C . LYS A 1 296 ? -9.456 19.901 21.079 1.00 79.75 296 LYS A C 1
ATOM 2369 O O . LYS A 1 296 ? -10.650 19.642 21.162 1.00 79.75 296 LYS A O 1
ATOM 2374 N N . HIS A 1 297 ? -8.504 18.987 21.283 1.00 80.06 297 HIS A N 1
ATOM 2375 C CA . HIS A 1 297 ? -8.819 17.610 21.662 1.00 80.06 297 HIS A CA 1
ATOM 2376 C C . HIS A 1 297 ? -9.599 17.555 22.977 1.00 80.06 297 HIS A C 1
ATOM 2378 O O . HIS A 1 297 ? -9.237 18.204 23.960 1.00 80.06 297 HIS A O 1
ATOM 2384 N N . ARG A 1 298 ? -10.650 16.740 22.996 1.00 84.69 298 ARG A N 1
ATOM 2385 C CA . ARG A 1 298 ? -11.291 16.310 24.235 1.00 84.69 298 ARG A CA 1
ATOM 2386 C C . ARG A 1 298 ? -10.546 15.102 24.784 1.00 84.69 298 ARG A C 1
ATOM 2388 O O . ARG A 1 298 ? -10.222 14.179 24.036 1.00 84.69 298 ARG A O 1
ATOM 2395 N N . LEU A 1 299 ? -10.281 15.118 26.087 1.00 79.81 299 LEU A N 1
ATOM 2396 C CA . LEU A 1 299 ? -9.789 13.934 26.777 1.00 79.81 299 LEU A CA 1
ATOM 2397 C C . LEU A 1 299 ? -10.918 12.906 26.836 1.00 79.81 299 LEU A C 1
ATOM 2399 O O . LEU A 1 299 ? -12.031 13.211 27.264 1.00 79.81 299 LEU A O 1
ATOM 2403 N N . MET A 1 300 ? -10.619 11.700 26.372 1.00 90.06 300 MET A N 1
ATOM 2404 C CA . MET A 1 300 ? -11.499 10.552 26.521 1.00 90.06 300 MET A CA 1
ATOM 2405 C C . MET A 1 300 ? -11.498 10.112 27.987 1.00 90.06 300 MET A C 1
ATOM 2407 O O . MET A 1 300 ? -10.444 10.077 28.623 1.00 90.06 300 MET A O 1
ATOM 2411 N N . ASN A 1 301 ? -12.663 9.740 28.519 1.00 92.88 301 ASN A N 1
ATOM 2412 C CA . ASN A 1 301 ? -12.705 9.038 29.795 1.00 92.88 301 ASN A CA 1
ATOM 2413 C C . ASN A 1 301 ? -12.176 7.612 29.584 1.00 92.88 301 ASN A C 1
ATOM 2415 O O . ASN A 1 301 ? -12.747 6.843 28.810 1.00 92.88 301 ASN A O 1
ATOM 2419 N N . ILE A 1 302 ? -11.074 7.279 30.258 1.00 93.38 302 ILE A N 1
ATOM 2420 C CA . ILE A 1 302 ? -10.375 6.001 30.093 1.00 93.38 302 ILE A CA 1
ATOM 2421 C C . ILE A 1 302 ? -11.250 4.799 30.465 1.00 93.38 302 ILE A C 1
ATOM 2423 O O . ILE A 1 302 ? -11.094 3.734 29.874 1.00 93.38 302 ILE A O 1
ATOM 2427 N N . GLU A 1 303 ? -12.218 4.983 31.364 1.00 96.19 303 GLU A N 1
ATOM 2428 C CA . GLU A 1 303 ? -13.138 3.922 31.776 1.00 96.19 303 GLU A CA 1
ATOM 2429 C C . GLU A 1 303 ? -14.031 3.460 30.619 1.00 96.19 303 GLU A C 1
ATOM 2431 O O . GLU A 1 303 ? -14.355 2.283 30.536 1.00 96.19 303 GLU A O 1
ATOM 2436 N N . TRP A 1 304 ? -14.346 4.331 29.649 1.00 97.25 304 TRP A N 1
ATOM 2437 C CA . TRP A 1 304 ? -15.068 3.908 28.442 1.00 97.25 304 TRP A CA 1
ATOM 2438 C C . TRP A 1 304 ? -14.224 2.980 27.563 1.00 97.25 304 TRP A C 1
ATOM 2440 O O . TRP A 1 304 ? -14.752 2.056 26.955 1.00 97.25 304 TRP A O 1
ATOM 2450 N N . ALA A 1 305 ? -12.911 3.210 27.487 1.00 96.88 305 ALA A N 1
ATOM 2451 C CA . ALA A 1 305 ? -12.018 2.351 26.717 1.00 96.88 305 ALA A CA 1
ATOM 2452 C C . ALA A 1 305 ? -11.799 0.993 27.400 1.00 96.88 305 ALA A C 1
ATOM 2454 O O . ALA A 1 305 ? -11.741 -0.023 26.710 1.00 96.88 305 ALA A O 1
ATOM 2455 N N . LYS A 1 306 ? -11.713 0.971 28.737 1.00 97.69 306 LYS A N 1
ATOM 2456 C CA . LYS A 1 306 ? -11.638 -0.267 29.528 1.00 97.69 306 LYS A CA 1
ATOM 2457 C C . LYS A 1 306 ? -12.918 -1.089 29.427 1.00 97.69 306 LYS A C 1
ATOM 2459 O O . LYS A 1 306 ? -12.842 -2.285 29.192 1.00 97.69 306 LYS A O 1
ATOM 2464 N N . ASP A 1 307 ? -14.077 -0.444 29.511 1.00 98.25 307 ASP A N 1
ATOM 2465 C CA . ASP A 1 307 ? -15.365 -1.119 29.347 1.00 98.25 307 ASP A CA 1
ATOM 2466 C C . ASP A 1 307 ? -15.483 -1.782 27.961 1.00 98.25 307 ASP A C 1
ATOM 2468 O O . ASP A 1 307 ? -15.834 -2.955 27.861 1.00 98.25 307 ASP A O 1
ATOM 2472 N N . ILE A 1 308 ? -15.077 -1.091 26.885 1.00 98.31 308 ILE A N 1
ATOM 2473 C CA . ILE A 1 308 ? -15.048 -1.683 25.534 1.00 98.31 308 ILE A CA 1
ATOM 2474 C C . ILE A 1 308 ? -14.030 -2.832 25.441 1.00 98.31 308 ILE A C 1
ATOM 2476 O O . ILE A 1 308 ? -14.323 -3.839 24.797 1.00 98.31 308 ILE A O 1
ATOM 2480 N N . ARG A 1 309 ? -12.854 -2.716 26.074 1.00 97.94 309 ARG A N 1
ATOM 2481 C CA . ARG A 1 309 ? -11.870 -3.812 26.154 1.00 97.94 309 ARG A CA 1
ATOM 2482 C C . ARG A 1 309 ? -12.497 -5.052 26.788 1.00 97.94 309 ARG A C 1
ATOM 2484 O O . ARG A 1 309 ? -12.407 -6.131 26.211 1.00 97.94 309 ARG A O 1
ATOM 2491 N N . ASP A 1 310 ? -13.135 -4.900 27.944 1.00 98.19 310 ASP A N 1
ATOM 2492 C CA . ASP A 1 310 ? -13.714 -6.013 28.705 1.00 98.19 310 ASP A CA 1
ATOM 2493 C C . ASP A 1 310 ? -14.877 -6.658 27.934 1.00 98.19 310 ASP A C 1
ATOM 2495 O O . ASP A 1 310 ? -14.999 -7.884 27.872 1.00 98.19 310 ASP A O 1
ATOM 2499 N N . GLN A 1 311 ? -15.687 -5.833 27.262 1.00 98.31 311 GLN A N 1
ATOM 2500 C CA . GLN A 1 311 ? -16.702 -6.272 26.306 1.00 98.31 311 GLN A CA 1
ATOM 2501 C C . GLN A 1 311 ? -16.095 -7.117 25.165 1.00 98.31 311 GLN A C 1
ATOM 2503 O O . GLN A 1 311 ? -16.621 -8.191 24.867 1.00 98.31 311 GLN A O 1
ATOM 2508 N N . CYS A 1 312 ? -14.983 -6.679 24.558 1.00 97.94 312 CYS A N 1
ATOM 2509 C CA . CYS A 1 312 ? -14.297 -7.412 23.485 1.00 97.94 312 CYS A CA 1
ATOM 2510 C C . CYS A 1 312 ? -13.705 -8.737 23.979 1.00 97.94 312 CYS A C 1
ATOM 2512 O O . CYS A 1 312 ? -13.907 -9.763 23.339 1.00 97.94 312 CYS A O 1
ATOM 2514 N N . GLN A 1 313 ? -13.046 -8.740 25.142 1.00 96.44 313 GLN A N 1
ATOM 2515 C CA . GLN A 1 313 ? -12.477 -9.950 25.744 1.00 96.44 313 GLN A CA 1
ATOM 2516 C C . GLN A 1 313 ? -13.551 -10.999 26.033 1.00 96.44 313 GLN A C 1
ATOM 2518 O O . GLN A 1 313 ? -13.377 -12.170 25.709 1.00 96.44 313 GLN A O 1
ATOM 2523 N N . LYS A 1 314 ? -14.693 -10.578 26.590 1.00 97.62 314 LYS A N 1
ATOM 2524 C CA . LYS A 1 314 ? -15.831 -11.468 26.851 1.00 97.62 314 LYS A CA 1
ATOM 2525 C C . LYS A 1 314 ? -16.423 -12.064 25.570 1.00 97.62 314 LYS A C 1
ATOM 2527 O O . LYS A 1 314 ? -16.975 -13.160 25.613 1.00 97.62 314 LYS A O 1
ATOM 2532 N N . ALA A 1 315 ? -16.356 -11.327 24.466 1.00 96.75 315 ALA A N 1
ATOM 2533 C CA . ALA A 1 315 ? -16.867 -11.746 23.166 1.00 96.75 315 ALA A CA 1
ATOM 2534 C C . ALA A 1 315 ? -15.804 -12.396 22.264 1.00 96.75 315 ALA A C 1
ATOM 2536 O O . ALA A 1 315 ? -16.126 -12.723 21.126 1.00 96.75 315 ALA A O 1
ATOM 2537 N N . GLU A 1 316 ? -14.570 -12.560 22.754 1.00 96.31 316 GLU A N 1
ATOM 2538 C CA . GLU A 1 316 ? -13.423 -13.081 21.996 1.00 96.31 316 GLU A CA 1
ATOM 2539 C C . GLU A 1 316 ? -13.145 -12.307 20.690 1.00 96.31 316 GLU A C 1
ATOM 2541 O O . GLU A 1 316 ? -12.766 -12.875 19.668 1.00 96.31 316 GLU A O 1
ATOM 2546 N N . VAL A 1 317 ? -13.319 -10.982 20.724 1.00 97.44 317 VAL A N 1
ATOM 2547 C CA . VAL A 1 317 ? -13.043 -10.081 19.596 1.00 97.44 317 VAL A CA 1
ATOM 2548 C C . VAL A 1 317 ? -11.727 -9.350 19.810 1.00 97.44 317 VAL A C 1
ATOM 2550 O O . VAL A 1 317 ? -11.470 -8.844 20.901 1.00 97.44 317 VAL A O 1
ATOM 2553 N N . ALA A 1 318 ? -10.916 -9.240 18.753 1.00 97.31 318 ALA A N 1
ATOM 2554 C CA . ALA A 1 318 ? -9.631 -8.558 18.835 1.00 97.31 318 ALA A CA 1
ATOM 2555 C C . ALA A 1 318 ? -9.815 -7.089 19.248 1.00 97.31 318 ALA A C 1
ATOM 2557 O O . ALA A 1 318 ? -10.630 -6.358 18.670 1.00 97.31 318 ALA A O 1
ATOM 2558 N N . PHE A 1 319 ? -9.014 -6.636 20.208 1.00 97.81 319 PHE A N 1
ATOM 2559 C CA . PHE A 1 319 ? -9.072 -5.277 20.734 1.00 97.81 319 PHE A CA 1
ATOM 2560 C C . PHE A 1 319 ? -7.760 -4.508 20.524 1.00 97.81 319 PHE A C 1
ATOM 2562 O O . PHE A 1 319 ? -6.673 -4.920 20.935 1.00 97.81 319 PHE A O 1
ATOM 2569 N N . PHE A 1 320 ? -7.866 -3.328 19.910 1.00 94.88 320 PHE A N 1
ATOM 2570 C CA . PHE A 1 320 ? -6.742 -2.425 19.684 1.00 94.88 320 PHE A CA 1
ATOM 2571 C C . PHE A 1 320 ? -6.980 -1.078 20.360 1.00 94.88 320 PHE A C 1
ATOM 2573 O O . PHE A 1 320 ? -7.849 -0.294 19.963 1.00 94.88 320 PHE A O 1
ATOM 2580 N N . PHE A 1 321 ? -6.140 -0.759 21.340 1.00 93.81 321 PHE A N 1
ATOM 2581 C CA . PHE A 1 321 ? -6.124 0.544 21.980 1.00 93.81 321 PHE A CA 1
ATOM 2582 C C . PHE A 1 321 ? -5.049 1.437 21.371 1.00 93.81 321 PHE A C 1
ATOM 2584 O O . PHE A 1 321 ? -3.846 1.265 21.574 1.00 93.81 321 PHE A O 1
ATOM 2591 N N . LYS A 1 322 ? -5.494 2.443 20.621 1.00 83.81 322 LYS A N 1
ATOM 2592 C CA . LYS A 1 322 ? -4.596 3.325 19.884 1.00 83.81 322 LYS A CA 1
ATOM 2593 C C . LYS A 1 322 ? -3.983 4.397 20.767 1.00 83.81 322 LYS A C 1
ATOM 2595 O O . LYS A 1 322 ? -2.774 4.607 20.709 1.00 83.81 322 LYS A O 1
ATOM 2600 N N . GLN A 1 323 ? -4.819 5.132 21.500 1.00 87.50 323 GLN A N 1
ATOM 2601 C CA . GLN A 1 323 ? -4.381 6.253 22.332 1.00 87.50 323 GLN A CA 1
ATOM 2602 C C . GLN A 1 323 ? -5.486 6.811 23.233 1.00 87.50 323 GLN A C 1
ATOM 2604 O O . GLN A 1 323 ? -6.661 6.785 22.869 1.00 87.50 323 GLN A O 1
ATOM 2609 N N . ILE A 1 324 ? -5.093 7.461 24.332 1.00 87.88 324 ILE A N 1
ATOM 2610 C CA . ILE A 1 324 ? -6.012 8.236 25.189 1.00 87.88 324 ILE A CA 1
ATOM 2611 C C . ILE A 1 324 ? -6.512 9.520 24.494 1.00 87.88 324 ILE A C 1
ATOM 2613 O O . ILE A 1 324 ? -7.620 9.985 24.754 1.00 87.88 324 ILE A O 1
ATOM 2617 N N . GLY A 1 325 ? -5.721 10.078 23.574 1.00 82.31 325 GLY A N 1
ATOM 2618 C CA . GLY A 1 325 ? -5.964 11.385 22.953 1.00 82.31 325 GLY A CA 1
ATOM 2619 C C . GLY A 1 325 ? -5.046 12.473 23.517 1.00 82.31 325 GLY A C 1
ATOM 2620 O O . GLY A 1 325 ? -4.429 12.308 24.564 1.00 82.31 325 GLY A O 1
ATOM 2621 N N . GLY A 1 326 ? -4.879 13.577 22.792 1.00 82.75 326 GLY A N 1
ATOM 2622 C CA . GLY A 1 326 ? -3.895 14.592 23.167 1.00 82.75 326 GLY A CA 1
ATOM 2623 C C . GLY A 1 326 ? -3.642 15.657 22.105 1.00 82.75 326 GLY A C 1
ATOM 2624 O O . GLY A 1 326 ? -4.143 15.601 20.981 1.00 82.75 326 GLY A O 1
ATOM 2625 N N . ARG A 1 327 ? -2.781 16.631 22.431 1.00 76.06 327 ARG A N 1
ATOM 2626 C CA . ARG A 1 327 ? -2.379 17.685 21.478 1.00 76.06 327 ARG A CA 1
ATOM 2627 C C . ARG A 1 327 ? -1.770 17.107 20.190 1.00 76.06 327 ARG A C 1
ATOM 2629 O O . ARG A 1 327 ? -1.919 17.701 19.124 1.00 76.06 327 ARG A O 1
ATOM 2636 N N . THR A 1 328 ? -1.113 15.953 20.285 1.00 71.75 328 THR A N 1
ATOM 2637 C CA . THR A 1 328 ? -0.609 15.147 19.164 1.00 71.75 328 THR A CA 1
ATOM 2638 C C . THR A 1 328 ? -1.044 13.692 19.352 1.00 71.75 328 THR A C 1
ATOM 2640 O O . THR A 1 328 ? -1.354 13.292 20.474 1.00 71.75 328 THR A O 1
ATOM 2643 N N . SER A 1 329 ? -1.016 12.871 18.295 1.00 57.00 329 SER A N 1
ATOM 2644 C CA . SER A 1 329 ? -1.514 11.479 18.332 1.00 57.00 329 SER A CA 1
ATOM 2645 C C . SER A 1 329 ? -0.682 10.487 19.161 1.00 57.00 329 SER A C 1
ATOM 2647 O O . SER A 1 329 ? -0.812 9.275 19.005 1.00 57.00 329 SER A O 1
ATOM 2649 N N . LYS A 1 330 ? 0.279 10.980 19.941 1.00 72.06 330 LYS A N 1
ATOM 2650 C CA . LYS A 1 330 ? 1.107 10.178 20.851 1.00 72.06 330 LYS A CA 1
ATOM 2651 C C . LYS A 1 330 ? 1.185 10.792 22.247 1.00 72.06 330 LYS A C 1
ATOM 2653 O O . LYS A 1 330 ? 1.752 10.178 23.141 1.00 72.06 330 LYS A O 1
ATOM 2658 N N . ALA A 1 331 ? 0.638 11.995 22.440 1.00 71.06 331 ALA A N 1
ATOM 2659 C CA . ALA A 1 331 ? 0.813 12.754 23.673 1.00 71.06 331 ALA A CA 1
ATOM 2660 C C . ALA A 1 331 ? 0.100 12.116 24.874 1.00 71.06 331 ALA A C 1
ATOM 2662 O O . ALA A 1 331 ? 0.617 12.193 25.980 1.00 71.06 331 ALA A O 1
ATOM 2663 N N . GLY A 1 332 ? -1.056 11.480 24.658 1.00 70.81 332 GLY A N 1
ATOM 2664 C CA . GLY A 1 332 ? -1.822 10.836 25.730 1.00 70.81 332 GLY A CA 1
ATOM 2665 C C . GLY A 1 332 ? -1.365 9.424 26.090 1.00 70.81 332 GLY A C 1
ATOM 2666 O O . GLY A 1 332 ? -1.922 8.836 27.004 1.00 70.81 332 GLY A O 1
ATOM 2667 N N . GLY A 1 333 ? -0.392 8.854 25.374 1.00 83.62 333 GLY A N 1
ATOM 2668 C CA . GLY A 1 333 ? -0.019 7.448 25.534 1.00 83.62 333 GLY A CA 1
ATOM 2669 C C . GLY A 1 333 ? -1.075 6.470 25.003 1.00 83.62 333 GLY A C 1
ATOM 2670 O O . GLY A 1 333 ? -2.134 6.866 24.511 1.00 83.62 333 GLY A O 1
ATOM 2671 N N . ASN A 1 334 ? -0.743 5.182 25.070 1.00 88.50 334 ASN A N 1
ATOM 2672 C CA . ASN A 1 334 ? -1.517 4.072 24.510 1.00 88.50 334 ASN A CA 1
ATOM 2673 C C . ASN A 1 334 ? -1.598 2.873 25.469 1.00 88.50 334 ASN A C 1
ATOM 2675 O O . ASN A 1 334 ? -1.596 1.725 25.030 1.00 88.50 334 ASN A O 1
ATOM 2679 N N . LEU A 1 335 ? -1.619 3.153 26.771 1.00 90.06 335 LEU A N 1
ATOM 2680 C CA . LEU A 1 335 ? -1.722 2.139 27.814 1.00 90.06 335 LEU A CA 1
ATOM 2681 C C . LEU A 1 335 ? -3.120 2.159 28.432 1.00 90.06 335 LEU A C 1
ATOM 2683 O O . LEU A 1 335 ? -3.652 3.237 28.701 1.00 90.06 335 LEU A O 1
ATOM 2687 N N . LEU A 1 336 ? -3.671 0.977 28.698 1.00 90.81 336 LEU A N 1
ATOM 2688 C CA . LEU A 1 336 ? -4.803 0.777 29.603 1.00 90.81 336 LEU A CA 1
ATOM 2689 C C . LEU A 1 336 ? -4.307 -0.090 30.757 1.00 90.81 336 LEU A C 1
ATOM 2691 O O . LEU A 1 336 ? -3.743 -1.150 30.519 1.00 90.81 336 LEU A O 1
ATOM 2695 N N . ASP A 1 337 ? -4.459 0.386 31.993 1.00 90.69 337 ASP A N 1
ATOM 2696 C CA . ASP A 1 337 ? -3.981 -0.313 33.200 1.00 90.69 337 ASP A CA 1
ATOM 2697 C C . ASP A 1 337 ? -2.489 -0.711 33.145 1.00 90.69 337 ASP A C 1
ATOM 2699 O O . ASP A 1 337 ? -2.075 -1.724 33.693 1.00 90.69 337 ASP A O 1
ATOM 2703 N N . GLY A 1 338 ? -1.669 0.110 32.476 1.00 90.62 338 GLY A N 1
ATOM 2704 C CA . GLY A 1 338 ? -0.230 -0.126 32.304 1.00 90.62 338 GLY A CA 1
ATOM 2705 C C . GLY A 1 338 ? 0.141 -1.013 31.111 1.00 90.62 338 GLY A C 1
ATOM 2706 O O . GLY A 1 338 ? 1.312 -1.055 30.743 1.00 90.62 338 GLY A O 1
ATOM 2707 N N . GLU A 1 339 ? -0.839 -1.626 30.448 1.00 92.50 339 GLU A N 1
ATOM 2708 C CA . GLU A 1 339 ? -0.634 -2.599 29.375 1.00 92.50 339 GLU A CA 1
ATOM 2709 C C . GLU A 1 339 ? -0.967 -2.036 27.987 1.00 92.50 339 GLU A C 1
ATOM 2711 O O . GLU A 1 339 ? -1.804 -1.139 27.826 1.00 92.50 339 GLU A O 1
ATOM 2716 N N . LYS A 1 340 ? -0.305 -2.575 26.955 1.00 92.38 340 LYS A N 1
ATOM 2717 C CA . LYS A 1 3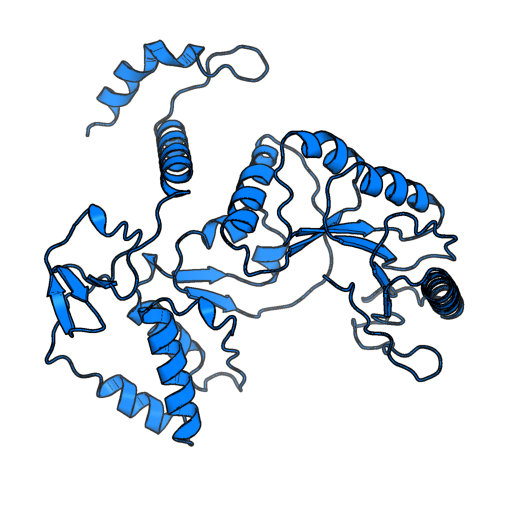40 ? -0.603 -2.268 25.548 1.00 92.38 340 LYS A CA 1
ATOM 2718 C C . LYS A 1 340 ? -1.548 -3.311 24.974 1.00 92.38 340 LYS A C 1
ATOM 2720 O O . LYS A 1 340 ? -1.243 -4.496 24.996 1.00 92.38 340 LYS A O 1
ATOM 2725 N N . TYR A 1 341 ? -2.607 -2.843 24.328 1.00 92.81 341 TYR A N 1
ATOM 2726 C CA . TYR A 1 341 ? -3.543 -3.693 23.599 1.00 92.81 341 TYR A CA 1
ATOM 2727 C C . TYR A 1 341 ? -3.416 -3.399 22.109 1.00 92.81 341 TYR A C 1
ATOM 2729 O O . TYR A 1 341 ? -3.836 -2.340 21.647 1.00 92.81 341 TYR A O 1
ATOM 2737 N N . LEU A 1 342 ? -2.756 -4.293 21.375 1.00 91.31 342 LEU A N 1
ATOM 2738 C CA . LEU A 1 342 ? -2.414 -4.121 19.958 1.00 91.31 342 LEU A CA 1
ATOM 2739 C C . LEU A 1 342 ? -2.846 -5.340 19.133 1.00 91.31 342 LEU A C 1
ATOM 2741 O O . LEU A 1 342 ? -2.139 -5.751 18.216 1.00 91.31 342 LEU A O 1
ATOM 2745 N N . GLU A 1 343 ? -3.969 -5.953 19.500 1.00 91.38 343 GLU A N 1
ATOM 2746 C CA . GLU A 1 343 ? -4.458 -7.165 18.851 1.00 91.38 343 GLU A CA 1
ATOM 2747 C C . GLU A 1 343 ? -4.966 -6.864 17.437 1.00 91.38 343 GLU A C 1
ATOM 2749 O O . GLU A 1 343 ? -5.428 -5.759 17.134 1.00 91.38 343 GLU A O 1
ATOM 2754 N N . PHE A 1 344 ? -4.896 -7.879 16.582 1.00 88.56 344 PHE A N 1
ATOM 2755 C CA . PHE A 1 344 ? -5.383 -7.865 15.208 1.00 88.56 344 PHE A CA 1
ATOM 2756 C C . PHE A 1 344 ? -6.260 -9.102 14.977 1.00 88.56 344 PHE A C 1
ATOM 2758 O O . PHE A 1 344 ? -6.039 -10.126 15.630 1.00 88.56 344 PHE A O 1
ATOM 2765 N N . PRO A 1 345 ? -7.238 -9.034 14.060 1.00 86.19 345 PRO A N 1
ATOM 2766 C CA . PRO A 1 345 ? -8.069 -10.183 13.725 1.00 86.19 345 PRO A CA 1
ATOM 2767 C C . PRO A 1 345 ? -7.214 -11.293 13.099 1.00 86.19 345 PRO A C 1
ATOM 2769 O O . PRO A 1 345 ? -6.291 -11.015 12.330 1.00 86.19 345 PRO A O 1
ATOM 2772 N N . GLN A 1 346 ? -7.523 -12.548 13.424 1.00 74.38 346 GLN A N 1
ATOM 2773 C CA . GLN A 1 346 ? -6.881 -13.706 12.803 1.00 74.38 346 GLN A CA 1
ATOM 2774 C C . GLN A 1 346 ? -7.494 -13.911 11.412 1.00 74.38 346 GLN A C 1
ATOM 2776 O O . GLN A 1 346 ? -8.704 -14.094 11.294 1.00 74.38 346 GLN A O 1
ATOM 2781 N N . CYS A 1 347 ? -6.674 -13.799 10.366 1.00 59.03 347 CYS A N 1
ATOM 2782 C CA . CYS A 1 347 ? -7.096 -13.836 8.964 1.00 59.03 347 CYS A CA 1
ATOM 2783 C C . CYS A 1 347 ? -6.696 -15.119 8.239 1.00 59.03 347 CYS A C 1
ATOM 2785 O O . CYS A 1 347 ? -5.594 -15.640 8.533 1.00 59.03 347 CYS A O 1
#

Secondary structure (DSSP, 8-state):
--HHHHHHHHGGGGGGSB-TTSPBPP--HHHHHHHHHHHHHHHTTT--PPTTEEEETTEEEETTTTEEE---GGG------SS---TT---HHHHHHHHHH-S-HHHHHHHHHHHHHHHHT-GGG---------TTSSHHHHHHHHHHHH-TTTEEEE-HHHHHH-TTTGGGGTT-SEEEE--S-----------SGGGGGHHHHHHHHHHTTTS-EEEEES-HHHHHHHGGGS---TTEEEEEE--SGGGTTHHHHHHTS--SEEEEEE-S--S------TT--EEEEE--BSTTPPPPPHHHHHHHHHHHHHTT-EEEEEES-BSSTTTT-S-BTTB--B-----